Protein AF-A0A5A7PVB0-F1 (afdb_monomer_lite)

pLDDT: mean 74.46, std 23.32, range [22.23, 97.56]

Structure (mmCIF, N/CA/C/O backbone):
data_AF-A0A5A7PVB0-F1
#
_entry.id   AF-A0A5A7PVB0-F1
#
loop_
_atom_site.group_PDB
_atom_site.id
_atom_site.type_symbol
_atom_site.label_atom_id
_atom_site.label_alt_id
_atom_site.label_comp_id
_atom_site.label_asym_id
_atom_site.label_entity_id
_atom_site.label_seq_id
_atom_site.pdbx_PDB_ins_code
_atom_site.Cartn_x
_atom_site.Cartn_y
_atom_site.Cartn_z
_atom_site.occupancy
_atom_site.B_iso_or_equiv
_atom_site.auth_seq_id
_atom_site.auth_comp_id
_atom_site.auth_asym_id
_atom_site.auth_atom_id
_atom_site.pdbx_PDB_model_num
ATOM 1 N N . MET A 1 1 ? -6.121 10.650 2.794 1.00 26.36 1 MET A N 1
ATOM 2 C CA . MET A 1 1 ? -7.084 10.763 3.892 1.00 26.36 1 MET A CA 1
ATOM 3 C C . MET A 1 1 ? -6.523 9.933 5.033 1.00 26.36 1 MET A C 1
ATOM 5 O O . MET A 1 1 ? -6.743 8.737 5.058 1.00 26.36 1 MET A O 1
ATOM 9 N N . VAL A 1 2 ? -5.725 10.533 5.918 1.00 22.23 2 VAL A N 1
ATOM 10 C CA . VAL A 1 2 ? -5.526 9.997 7.274 1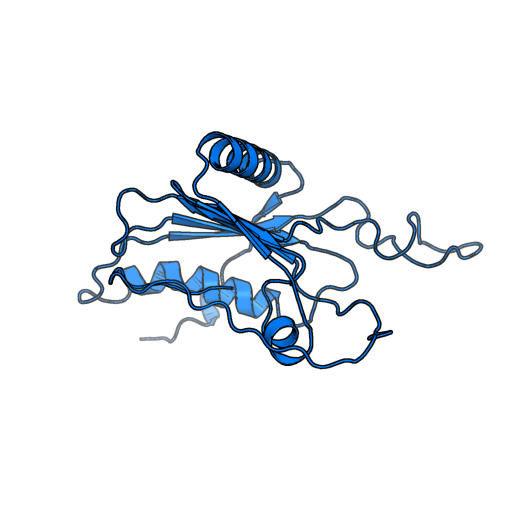.00 22.23 2 VAL A CA 1
ATOM 11 C C . VAL A 1 2 ? -6.214 11.005 8.179 1.00 22.23 2 VAL A C 1
ATOM 13 O O . VAL A 1 2 ? -5.616 11.963 8.653 1.00 22.23 2 VAL A O 1
ATOM 16 N N . GLY A 1 3 ? -7.535 10.872 8.263 1.00 22.72 3 GLY A N 1
ATOM 17 C CA . GLY A 1 3 ? -8.344 11.579 9.241 1.00 22.72 3 GLY A CA 1
ATOM 18 C C . GLY A 1 3 ? -8.519 10.640 10.417 1.00 22.72 3 GLY A C 1
ATOM 19 O O . GLY A 1 3 ? -9.281 9.683 10.322 1.00 22.72 3 GLY A O 1
ATOM 20 N N . LEU A 1 4 ? -7.780 10.876 11.498 1.00 25.16 4 LEU A N 1
ATOM 21 C CA . LEU A 1 4 ? -8.090 10.262 12.781 1.00 25.16 4 LEU A CA 1
ATOM 22 C C . LEU A 1 4 ? -9.350 10.967 13.302 1.00 25.16 4 LEU A C 1
ATOM 24 O O . LEU A 1 4 ? -9.271 12.075 13.830 1.00 25.16 4 LEU A O 1
ATOM 28 N N . GLU A 1 5 ? -10.524 10.384 13.076 1.00 26.81 5 GLU A N 1
ATOM 29 C CA . GLU A 1 5 ? -11.783 10.981 13.518 1.00 26.81 5 GLU A CA 1
ATOM 30 C C . GLU A 1 5 ? -12.055 10.586 14.977 1.00 26.81 5 GLU A C 1
ATOM 32 O O . GLU A 1 5 ? -12.169 9.408 15.318 1.00 26.81 5 GLU A O 1
ATOM 37 N N . ARG A 1 6 ? -12.129 11.588 15.865 1.00 27.94 6 ARG A N 1
ATOM 38 C CA . ARG A 1 6 ? -12.749 11.429 17.186 1.00 27.94 6 ARG A CA 1
ATOM 39 C C . ARG A 1 6 ? -14.251 11.286 16.971 1.00 27.94 6 ARG A C 1
ATOM 41 O O . ARG A 1 6 ? -14.860 12.123 16.315 1.00 27.94 6 ARG A O 1
ATOM 48 N N . THR A 1 7 ? -14.836 10.250 17.559 1.00 33.69 7 THR A N 1
ATOM 49 C CA . THR A 1 7 ? -16.272 9.972 17.519 1.00 33.69 7 THR A CA 1
ATOM 50 C C . THR A 1 7 ? -17.072 11.131 18.116 1.00 33.69 7 THR A C 1
ATOM 52 O O . THR A 1 7 ? -17.153 11.290 19.333 1.00 33.69 7 THR A O 1
ATOM 55 N N . GLY A 1 8 ? -17.674 11.925 17.242 1.00 27.25 8 GLY A N 1
ATOM 56 C CA . GLY A 1 8 ? -18.747 12.865 17.525 1.00 27.25 8 GLY A CA 1
ATOM 57 C C . GLY A 1 8 ? -19.521 13.024 16.226 1.00 27.25 8 GLY A C 1
ATOM 58 O O . GLY A 1 8 ? -18.944 13.383 15.208 1.00 27.25 8 GLY A O 1
ATOM 59 N N . SER A 1 9 ? -20.796 12.656 16.234 1.00 33.81 9 SER A N 1
ATOM 60 C CA . SER A 1 9 ? -21.689 12.641 15.076 1.00 33.81 9 SER A CA 1
ATOM 61 C C . SER A 1 9 ? -21.736 13.998 14.363 1.00 33.81 9 SER A C 1
ATOM 63 O O . SER A 1 9 ? -22.470 14.893 14.779 1.00 33.81 9 SER A O 1
ATOM 65 N N . VAL A 1 10 ? -20.979 14.136 13.272 1.00 28.00 10 VAL A N 1
ATOM 66 C CA . VAL A 1 10 ? -21.086 15.243 12.314 1.00 28.00 10 VAL A CA 1
ATOM 67 C C . VAL A 1 10 ? -21.130 14.644 10.903 1.00 28.00 10 VAL A C 1
ATOM 69 O O . VAL A 1 10 ? -20.285 13.816 10.568 1.00 28.00 10 VAL A O 1
ATOM 72 N N . PRO A 1 11 ? -22.116 15.002 10.062 1.00 27.64 11 PRO A N 1
ATOM 73 C CA . PRO A 1 11 ? -22.212 14.464 8.712 1.00 27.64 11 PRO A CA 1
ATOM 74 C C . PRO A 1 11 ? -21.049 14.952 7.838 1.00 27.64 11 PRO A C 1
ATOM 76 O O . PRO A 1 11 ? -20.661 16.122 7.880 1.00 27.64 11 PRO A O 1
ATOM 79 N N . PHE A 1 12 ? -20.530 14.051 7.000 1.00 30.52 12 PHE A N 1
ATOM 80 C CA . PHE A 1 12 ? -19.513 14.342 5.992 1.00 30.52 12 PHE A CA 1
ATOM 81 C C . PHE A 1 12 ? -20.047 15.389 5.003 1.00 30.52 12 PHE A C 1
ATOM 83 O O . PHE A 1 12 ? -20.864 15.078 4.136 1.00 30.52 12 PHE A O 1
ATOM 90 N N . ARG A 1 13 ? -19.602 16.647 5.118 1.00 23.31 13 ARG A N 1
ATOM 91 C CA . ARG A 1 13 ? -19.828 17.645 4.066 1.00 23.31 13 ARG A CA 1
ATOM 92 C C . ARG A 1 13 ? -18.828 17.394 2.944 1.00 23.31 13 ARG A C 1
ATOM 94 O O . ARG A 1 13 ? -17.631 17.618 3.097 1.00 23.31 13 ARG A O 1
ATOM 101 N N . GLN A 1 14 ? -19.345 16.928 1.813 1.00 29.55 14 GLN A N 1
ATOM 102 C CA . GLN A 1 14 ? -18.616 16.822 0.557 1.00 29.55 14 GLN A CA 1
ATOM 103 C C . GLN A 1 14 ? -18.147 18.230 0.153 1.00 29.55 14 GLN A C 1
ATOM 105 O O . GLN A 1 14 ? -18.963 19.103 -0.140 1.00 29.55 14 GLN A O 1
ATOM 110 N N . ALA A 1 15 ? -16.839 18.482 0.169 1.00 27.77 15 ALA A N 1
ATOM 111 C CA . ALA A 1 15 ? -16.294 19.727 -0.356 1.00 27.77 15 ALA A CA 1
ATOM 112 C C . ALA A 1 15 ? -16.360 19.676 -1.890 1.00 27.77 15 ALA A C 1
ATOM 114 O O . ALA A 1 15 ? -15.512 19.071 -2.542 1.00 27.77 15 ALA A O 1
ATOM 115 N N . HIS A 1 16 ? -17.395 20.281 -2.473 1.00 25.22 16 HIS A N 1
ATOM 116 C CA . HIS A 1 16 ? -17.419 20.594 -3.898 1.00 25.22 16 HIS A CA 1
ATOM 117 C C . HIS A 1 16 ? -16.429 21.728 -4.166 1.00 25.22 16 HIS A C 1
ATOM 119 O O . HIS A 1 16 ? -16.642 22.864 -3.747 1.00 25.22 16 HIS A O 1
ATOM 125 N N . LYS A 1 17 ? -15.353 21.433 -4.896 1.00 27.73 17 LYS A N 1
ATOM 126 C CA . LYS A 1 17 ? -14.561 22.460 -5.570 1.00 27.73 17 LYS A CA 1
ATOM 127 C C . LYS A 1 17 ? -14.362 22.039 -7.020 1.00 27.73 17 LYS A C 1
ATOM 129 O O . LYS A 1 17 ? -13.433 21.311 -7.346 1.00 27.73 17 LYS A O 1
ATOM 134 N N . MET A 1 18 ? -15.274 22.485 -7.883 1.00 27.30 18 MET A N 1
ATOM 135 C CA . MET A 1 18 ? -15.009 22.564 -9.317 1.00 27.30 18 MET A CA 1
ATOM 136 C C . MET A 1 18 ? -14.002 23.690 -9.545 1.00 27.30 18 MET A C 1
ATOM 138 O O . MET A 1 18 ? -14.251 24.832 -9.165 1.00 27.30 18 MET A O 1
ATOM 142 N N . SER A 1 19 ? -12.873 23.380 -10.175 1.00 29.59 19 SER A N 1
ATOM 143 C CA . SER A 1 19 ? -12.147 24.353 -10.989 1.00 29.59 19 SER A CA 1
ATOM 144 C C . SER A 1 19 ? -11.271 23.615 -11.993 1.00 29.59 19 SER A C 1
ATOM 146 O O . SER A 1 19 ? -10.459 22.765 -11.629 1.00 29.59 19 SER A O 1
ATOM 148 N N . HIS A 1 20 ? -11.507 23.919 -13.265 1.00 34.19 20 HIS A N 1
ATOM 149 C CA . HIS A 1 20 ? -10.856 23.345 -14.431 1.00 34.19 20 HIS A CA 1
ATOM 150 C C . HIS A 1 20 ? -9.332 23.509 -14.395 1.00 34.19 20 HIS A C 1
ATOM 152 O O . HIS A 1 20 ? -8.821 24.628 -14.318 1.00 34.19 20 HIS A O 1
ATOM 158 N N . ARG A 1 21 ? -8.619 22.394 -14.572 1.00 27.25 21 ARG A N 1
ATOM 159 C CA . ARG A 1 21 ? -7.446 22.292 -15.452 1.00 27.25 21 ARG A CA 1
ATOM 160 C C . ARG A 1 21 ? -7.089 20.817 -15.644 1.00 27.25 21 ARG A C 1
ATOM 162 O O . ARG A 1 21 ? -6.817 20.113 -14.678 1.00 27.25 21 ARG A O 1
ATOM 169 N N . ILE A 1 22 ? -7.139 20.373 -16.898 1.00 35.91 22 ILE A N 1
ATOM 170 C CA . ILE A 1 22 ? -6.586 19.096 -17.358 1.00 35.91 22 ILE A CA 1
ATOM 171 C C . ILE A 1 22 ? -5.096 19.134 -17.008 1.00 35.91 22 ILE A C 1
ATOM 173 O O . ILE A 1 22 ? -4.384 20.033 -17.455 1.00 35.91 22 ILE A O 1
ATOM 177 N N . ALA A 1 23 ? -4.658 18.245 -16.122 1.00 31.97 23 ALA A N 1
ATOM 178 C CA . ALA A 1 23 ? -3.267 18.153 -15.714 1.00 31.97 23 ALA A CA 1
ATOM 179 C C . ALA A 1 23 ? -2.600 17.020 -16.494 1.00 31.97 23 ALA A C 1
ATOM 181 O O . ALA A 1 23 ? -2.623 15.870 -16.063 1.00 31.97 23 ALA A O 1
ATOM 182 N N . ASP A 1 24 ? -1.976 17.378 -17.614 1.00 31.56 24 ASP A N 1
ATOM 183 C CA . ASP A 1 24 ? -0.771 16.694 -18.072 1.00 31.56 24 ASP A CA 1
ATOM 184 C C . ASP A 1 24 ? 0.307 16.931 -17.006 1.00 31.56 24 ASP A C 1
ATOM 186 O O . ASP A 1 24 ? 0.898 18.011 -16.927 1.00 31.56 24 ASP A O 1
ATOM 190 N N . LYS A 1 25 ? 0.515 15.965 -16.108 1.00 32.69 25 LYS A N 1
ATOM 191 C CA . LYS A 1 25 ? 1.653 15.964 -15.185 1.00 32.69 25 LYS A CA 1
ATOM 192 C C . LYS A 1 25 ? 2.203 14.549 -15.055 1.00 32.69 25 LYS A C 1
ATOM 194 O O . LYS A 1 25 ? 1.452 13.621 -14.773 1.00 32.69 25 LYS A O 1
ATOM 199 N N . GLU A 1 26 ? 3.514 14.445 -15.279 1.00 33.94 26 GLU A N 1
ATOM 200 C CA . GLU A 1 26 ? 4.429 13.371 -14.863 1.00 33.94 26 GLU A CA 1
ATOM 201 C C . GLU A 1 26 ? 3.904 12.557 -13.664 1.00 33.94 26 GLU A C 1
ATOM 203 O O . GLU A 1 26 ? 3.368 13.163 -12.728 1.00 33.94 26 GLU A O 1
ATOM 208 N N . PRO A 1 27 ? 4.071 11.217 -13.639 1.00 38.22 27 PRO A N 1
ATOM 209 C CA . PRO A 1 27 ? 3.581 10.394 -12.542 1.00 38.22 27 PRO A CA 1
ATOM 210 C C . PRO A 1 27 ? 4.236 10.868 -11.244 1.00 38.22 27 PRO A C 1
ATOM 212 O O . PRO A 1 27 ? 5.433 10.696 -11.026 1.00 38.22 27 PRO A O 1
ATOM 215 N N . ILE A 1 28 ? 3.448 11.532 -10.395 1.00 45.25 28 ILE A N 1
ATOM 216 C CA . ILE A 1 28 ? 3.938 12.090 -9.140 1.00 45.25 28 ILE A CA 1
ATOM 217 C C . ILE A 1 28 ? 4.248 10.901 -8.234 1.00 45.25 28 ILE A C 1
ATOM 219 O O . ILE A 1 28 ? 3.348 10.243 -7.700 1.00 45.25 28 ILE A O 1
ATOM 223 N N . ASN A 1 29 ? 5.543 10.614 -8.156 1.00 43.25 29 ASN A N 1
ATOM 224 C CA . ASN A 1 29 ? 6.172 9.523 -7.438 1.00 43.25 29 ASN A CA 1
ATOM 225 C C . ASN A 1 29 ? 5.874 9.667 -5.945 1.00 43.25 29 ASN A C 1
ATOM 227 O O . ASN A 1 29 ? 6.548 10.429 -5.274 1.00 43.25 29 ASN A O 1
ATOM 231 N N . GLY A 1 30 ? 4.829 8.990 -5.460 1.00 39.56 30 GLY A N 1
ATOM 232 C CA . GLY A 1 30 ? 4.359 8.983 -4.072 1.00 39.56 30 GLY A CA 1
ATOM 233 C C . GLY A 1 30 ? 4.459 7.589 -3.454 1.00 39.56 30 GLY A C 1
ATOM 234 O O . GLY A 1 30 ? 4.280 6.619 -4.190 1.00 39.56 30 GLY A O 1
ATOM 235 N N . PRO A 1 31 ? 4.690 7.428 -2.136 1.00 45.44 31 PRO A N 1
ATOM 236 C CA . PRO A 1 31 ? 4.469 6.148 -1.485 1.00 45.44 31 PRO A CA 1
ATOM 237 C C . PRO A 1 31 ? 2.991 5.774 -1.620 1.00 45.44 31 PRO A C 1
ATOM 239 O O . PRO A 1 31 ? 2.078 6.542 -1.302 1.00 45.44 31 PRO A O 1
ATOM 242 N N . LEU A 1 32 ? 2.768 4.576 -2.140 1.00 57.12 32 LEU A N 1
ATOM 243 C CA . LEU A 1 32 ? 1.451 4.016 -2.391 1.00 57.12 32 LEU A CA 1
ATOM 244 C C . LEU A 1 32 ? 1.156 3.127 -1.207 1.00 57.12 32 LEU A C 1
ATOM 246 O O . LEU A 1 32 ? 1.899 2.179 -0.964 1.00 57.12 32 LEU A O 1
ATOM 250 N N . ALA A 1 33 ? 0.140 3.476 -0.434 1.00 60.12 33 ALA A N 1
ATOM 251 C CA . ALA A 1 33 ? -0.128 2.792 0.811 1.00 60.12 33 ALA A CA 1
ATOM 252 C C . ALA A 1 33 ? -1.548 2.249 0.843 1.00 60.12 33 ALA A C 1
ATOM 254 O O . ALA A 1 33 ? -2.506 2.955 0.516 1.00 60.12 33 ALA A O 1
ATOM 255 N N . SER A 1 34 ? -1.649 1.005 1.293 1.00 63.00 34 SER A N 1
ATOM 256 C CA . SER A 1 34 ? -2.897 0.416 1.751 1.00 63.00 34 SER A CA 1
ATOM 257 C C . SER A 1 34 ? -2.859 0.310 3.271 1.00 63.00 34 SER A C 1
ATOM 259 O O . SER A 1 34 ? -1.805 0.039 3.855 1.00 63.00 34 SER A O 1
ATOM 261 N N . ILE A 1 35 ? -3.992 0.576 3.915 1.00 76.56 35 ILE A N 1
ATOM 262 C CA . ILE A 1 35 ? -4.109 0.575 5.376 1.00 76.56 35 ILE A CA 1
ATOM 263 C C . ILE A 1 35 ? -5.207 -0.399 5.785 1.00 76.56 35 ILE A C 1
ATOM 265 O O . ILE A 1 35 ? -6.334 -0.280 5.312 1.00 76.56 35 ILE A O 1
ATOM 269 N N . ASP A 1 36 ? -4.903 -1.291 6.719 1.00 67.19 36 ASP A N 1
ATOM 270 C CA . ASP A 1 36 ? -5.915 -2.017 7.486 1.00 67.19 36 ASP A CA 1
ATOM 271 C C . ASP A 1 36 ? -5.838 -1.574 8.948 1.00 67.19 36 ASP A C 1
ATOM 273 O O . ASP A 1 36 ? -4.776 -1.613 9.575 1.00 67.19 36 ASP A O 1
ATOM 277 N N . SER A 1 37 ? -6.959 -1.106 9.489 1.00 58.47 37 SER A N 1
ATOM 278 C CA . SER A 1 37 ? -7.101 -0.796 10.909 1.00 58.47 37 SER A CA 1
ATOM 279 C C . SER A 1 37 ? -8.060 -1.800 11.546 1.00 58.47 37 SER A C 1
ATOM 281 O O . SER A 1 37 ? -9.279 -1.630 11.469 1.00 58.47 37 SER A O 1
ATOM 283 N N . GLY A 1 38 ? -7.516 -2.828 12.191 1.00 52.59 38 GLY A N 1
ATOM 284 C CA . GLY A 1 38 ? -8.300 -3.721 13.038 1.00 52.59 38 GLY A CA 1
ATOM 285 C C . GLY A 1 38 ? -8.546 -3.082 14.406 1.00 52.59 38 GLY A C 1
ATOM 286 O O . GLY A 1 38 ? -7.618 -2.559 15.036 1.00 52.59 38 GLY A O 1
ATOM 287 N N . THR A 1 39 ? -9.776 -3.141 14.911 1.00 49.97 39 THR A N 1
ATOM 288 C CA . THR A 1 39 ? -10.117 -2.681 16.262 1.00 49.97 39 THR A CA 1
ATOM 289 C C . THR A 1 39 ? -11.052 -3.630 17.001 1.00 49.97 39 THR A C 1
ATOM 291 O O . THR A 1 39 ? -12.187 -3.894 16.624 1.00 49.97 39 THR A O 1
ATOM 294 N N . THR A 1 40 ? -10.640 -3.983 18.214 1.00 41.00 40 THR A N 1
ATOM 295 C CA . THR A 1 40 ? -11.576 -4.092 19.333 1.00 41.00 40 THR A CA 1
ATOM 296 C C . THR A 1 40 ? -11.697 -2.694 19.962 1.00 41.00 40 THR A C 1
ATOM 298 O O . THR A 1 40 ? -10.838 -2.309 20.754 1.00 41.00 40 THR A O 1
ATOM 301 N N . ASN A 1 41 ? -12.753 -1.944 19.616 1.00 39.22 41 ASN A N 1
ATOM 302 C CA . ASN A 1 41 ? -13.178 -0.642 20.180 1.00 39.22 41 ASN A CA 1
ATOM 303 C C . ASN A 1 41 ? -12.391 0.638 19.743 1.00 39.22 41 ASN A C 1
ATOM 305 O O . ASN A 1 41 ? -11.164 0.677 19.846 1.00 39.22 41 ASN A O 1
ATOM 309 N N . PRO A 1 42 ? -13.063 1.747 19.338 1.00 42.38 42 PRO A N 1
ATOM 310 C CA . PRO A 1 42 ? -12.438 2.926 18.709 1.00 42.38 42 PRO A CA 1
ATOM 311 C C . PRO A 1 42 ? -11.777 3.927 19.688 1.00 42.38 42 PRO A C 1
ATOM 313 O O . PRO A 1 42 ? -11.652 5.115 19.400 1.00 42.38 42 PRO A O 1
ATOM 316 N N . GLY A 1 43 ? -11.293 3.465 20.843 1.00 48.44 43 GLY A N 1
ATOM 317 C CA . GLY A 1 43 ? -10.526 4.276 21.793 1.00 48.44 43 GLY A CA 1
ATOM 318 C C . GLY A 1 43 ? -9.162 3.656 22.073 1.00 48.44 43 GLY A C 1
ATOM 319 O O . GLY A 1 43 ? -9.104 2.578 22.638 1.00 48.44 43 GLY A O 1
ATOM 320 N N . LYS A 1 44 ? -8.061 4.326 21.695 1.00 55.28 44 LYS A N 1
ATOM 321 C CA . LYS A 1 44 ? -6.654 4.036 22.088 1.00 55.28 44 LYS A CA 1
ATOM 322 C C . LYS A 1 44 ? -6.142 2.576 21.955 1.00 55.28 44 LYS A C 1
ATOM 324 O O . LYS A 1 44 ? -5.082 2.260 22.505 1.00 55.28 44 LYS A O 1
ATOM 329 N N . HIS A 1 45 ? -6.849 1.709 21.228 1.00 72.81 45 HIS A N 1
ATOM 330 C CA . HIS A 1 45 ? -6.577 0.266 21.108 1.00 72.81 45 HIS A CA 1
ATOM 331 C C . HIS A 1 45 ? -6.492 -0.219 19.651 1.00 72.81 45 HIS A C 1
ATOM 333 O O . HIS A 1 45 ? -6.594 -1.415 19.387 1.00 72.81 45 HIS A O 1
ATOM 339 N N . ALA A 1 46 ? -6.309 0.698 18.698 1.00 76.69 46 ALA A N 1
ATOM 340 C CA . ALA A 1 46 ? -6.244 0.349 17.285 1.00 76.69 46 ALA A CA 1
ATOM 341 C C . ALA A 1 46 ? -4.935 -0.363 16.928 1.00 76.69 46 ALA A C 1
ATOM 343 O O . ALA A 1 46 ? -3.849 0.089 17.306 1.00 76.69 46 ALA A O 1
ATOM 344 N N . LYS A 1 47 ? -5.053 -1.455 16.169 1.00 87.44 47 LYS A N 1
ATOM 345 C CA . LYS A 1 47 ? -3.930 -2.094 15.486 1.00 87.44 47 LYS A CA 1
ATOM 346 C C . LYS A 1 47 ? -3.970 -1.667 14.029 1.00 87.44 47 LYS A C 1
ATOM 348 O O . LYS A 1 47 ? -4.937 -1.950 13.330 1.00 87.44 47 LYS A O 1
ATOM 353 N N . VAL A 1 48 ? -2.936 -0.967 13.591 1.00 91.44 48 VAL A N 1
ATOM 354 C CA . VAL A 1 48 ? -2.830 -0.443 12.231 1.00 91.44 48 VAL A CA 1
ATOM 355 C C . VAL A 1 48 ? -1.743 -1.211 11.504 1.00 91.44 48 VAL A C 1
ATOM 357 O O . VAL A 1 48 ? -0.597 -1.226 11.945 1.00 91.44 48 VAL A O 1
ATOM 360 N N . LYS A 1 49 ? -2.097 -1.824 10.381 1.00 94.62 49 LYS A N 1
ATOM 361 C CA . LYS A 1 49 ? -1.161 -2.393 9.419 1.00 94.62 49 LYS A CA 1
ATOM 362 C C . LYS A 1 49 ? -1.053 -1.433 8.239 1.00 94.62 49 LYS A C 1
ATOM 364 O O . LYS A 1 49 ? -2.055 -1.092 7.611 1.00 94.62 49 LYS A O 1
ATOM 369 N N . LEU A 1 50 ? 0.161 -0.987 7.949 1.00 94.94 50 LEU A N 1
ATOM 370 C C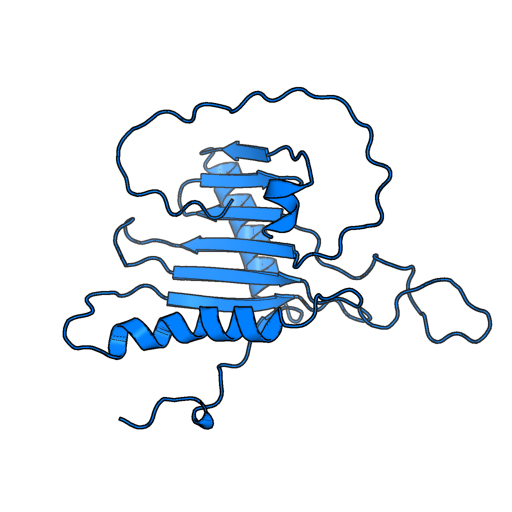A . LEU A 1 50 ? 0.474 -0.105 6.833 1.00 94.94 50 LEU A CA 1
ATOM 371 C C . LEU A 1 50 ? 1.337 -0.865 5.830 1.00 94.94 50 LEU A C 1
ATOM 373 O O . LEU A 1 50 ? 2.453 -1.274 6.148 1.00 94.94 50 LEU A O 1
ATOM 377 N N . LEU A 1 51 ? 0.826 -1.037 4.617 1.00 94.38 51 LEU A N 1
ATOM 378 C CA . LEU A 1 51 ? 1.543 -1.694 3.534 1.00 94.38 51 LEU A CA 1
ATOM 379 C C . LEU A 1 51 ? 1.918 -0.657 2.478 1.00 94.38 51 LEU A C 1
ATOM 381 O O . LEU A 1 51 ? 1.031 -0.062 1.870 1.00 94.38 51 LEU A O 1
ATOM 385 N N . VAL A 1 52 ? 3.217 -0.425 2.283 1.00 93.38 52 VAL A N 1
ATOM 386 C CA . VAL A 1 52 ? 3.752 0.638 1.420 1.00 93.38 52 VAL A CA 1
ATOM 387 C C . VAL A 1 52 ? 4.463 0.032 0.220 1.00 93.38 52 VAL A C 1
ATOM 389 O O . VAL A 1 52 ? 5.385 -0.758 0.380 1.00 93.38 52 VAL A O 1
ATOM 392 N N . ALA A 1 53 ? 4.087 0.410 -0.994 1.00 92.06 53 ALA A N 1
ATOM 393 C CA . ALA A 1 53 ? 4.761 -0.075 -2.189 1.00 92.06 53 ALA A CA 1
ATOM 394 C C . ALA A 1 53 ? 6.218 0.399 -2.256 1.00 92.06 53 ALA A C 1
ATOM 396 O O . ALA A 1 53 ? 6.511 1.580 -2.050 1.00 92.06 53 ALA A O 1
ATOM 397 N N . TYR A 1 54 ? 7.116 -0.522 -2.598 1.00 91.69 54 TYR A N 1
ATOM 398 C CA . TYR A 1 54 ? 8.530 -0.254 -2.830 1.00 91.69 54 TYR A CA 1
ATOM 399 C C . TYR A 1 54 ? 8.853 -0.460 -4.312 1.00 91.69 54 TYR A C 1
ATOM 401 O O . TYR A 1 54 ? 8.519 -1.497 -4.887 1.00 91.69 54 TYR A O 1
ATOM 409 N N . TRP A 1 55 ? 9.462 0.541 -4.948 1.00 90.62 55 TRP A N 1
ATOM 410 C CA . TRP A 1 55 ? 9.653 0.588 -6.402 1.00 90.62 55 TRP A CA 1
ATOM 411 C C . TRP A 1 55 ? 10.799 1.522 -6.811 1.00 90.62 55 TRP A C 1
ATOM 413 O O . TRP A 1 55 ? 11.336 2.240 -5.974 1.00 90.62 55 TRP A O 1
ATOM 423 N N . ALA A 1 56 ? 11.179 1.535 -8.095 1.00 86.69 56 ALA A N 1
ATOM 424 C CA . ALA A 1 56 ? 12.307 2.335 -8.596 1.00 86.69 56 ALA A CA 1
ATOM 425 C C . ALA A 1 56 ? 12.150 3.856 -8.405 1.00 86.69 56 ALA A C 1
ATOM 427 O O . ALA A 1 56 ? 13.145 4.573 -8.363 1.00 86.69 56 ALA A O 1
ATOM 428 N N . HIS A 1 57 ? 10.918 4.349 -8.262 1.00 83.88 57 HIS A N 1
ATOM 429 C CA . HIS A 1 57 ? 10.621 5.773 -8.095 1.00 83.88 57 HIS A CA 1
ATOM 430 C C . HIS A 1 57 ? 10.246 6.119 -6.647 1.00 83.88 57 HIS A C 1
ATOM 432 O O . HIS A 1 57 ? 9.366 6.935 -6.379 1.00 83.88 57 HIS A O 1
ATOM 438 N N . PHE A 1 58 ? 10.867 5.444 -5.683 1.00 79.44 58 PHE A N 1
ATOM 439 C CA . PHE A 1 58 ? 10.614 5.672 -4.267 1.00 79.44 58 PHE A CA 1
ATOM 440 C C . PHE A 1 58 ? 11.114 7.058 -3.827 1.00 79.44 58 PHE A C 1
ATOM 442 O O . PHE A 1 58 ? 12.224 7.462 -4.175 1.00 79.44 58 PHE A O 1
ATOM 449 N N . ILE A 1 59 ? 10.315 7.803 -3.054 1.00 82.56 59 ILE A N 1
ATOM 450 C CA . ILE A 1 59 ? 10.727 9.135 -2.588 1.00 82.56 59 ILE A CA 1
ATOM 451 C C . ILE A 1 59 ? 11.810 9.000 -1.524 1.00 82.56 59 ILE A C 1
ATOM 453 O O . ILE A 1 59 ? 11.672 8.226 -0.569 1.00 82.56 59 ILE A O 1
ATOM 457 N N . ASN A 1 60 ? 12.841 9.836 -1.643 1.00 81.75 60 ASN A N 1
ATOM 458 C CA . ASN A 1 60 ? 13.864 9.987 -0.621 1.00 81.75 60 ASN A CA 1
ATOM 459 C C . ASN A 1 60 ? 13.253 10.299 0.764 1.00 81.75 60 ASN A C 1
ATOM 461 O O . ASN A 1 60 ? 12.230 10.971 0.869 1.00 81.75 60 ASN A O 1
ATOM 465 N N . ASN A 1 61 ? 13.879 9.820 1.838 1.00 85.25 61 ASN A N 1
ATOM 466 C CA . ASN A 1 61 ? 13.421 9.949 3.234 1.00 85.25 61 ASN A CA 1
ATOM 467 C C . ASN A 1 61 ? 12.121 9.217 3.619 1.00 85.25 61 ASN A C 1
ATOM 469 O O . ASN A 1 61 ? 11.816 9.176 4.810 1.00 85.25 61 ASN A O 1
ATOM 473 N N . THR A 1 62 ? 11.380 8.592 2.692 1.00 85.81 62 THR A N 1
ATOM 474 C CA . THR A 1 62 ? 10.185 7.793 3.054 1.00 85.81 62 THR A CA 1
ATOM 475 C C . THR A 1 62 ? 10.518 6.755 4.124 1.00 85.81 62 THR A C 1
ATOM 477 O O . THR A 1 62 ? 9.771 6.606 5.084 1.00 85.81 62 THR A O 1
ATOM 480 N N . ASP A 1 63 ? 11.680 6.108 4.012 1.00 89.00 63 ASP A N 1
ATOM 481 C CA . ASP A 1 63 ? 12.156 5.148 5.008 1.00 89.00 63 ASP A CA 1
ATOM 482 C C . ASP A 1 63 ? 12.283 5.764 6.410 1.00 89.00 63 ASP A C 1
ATOM 484 O O . ASP A 1 63 ? 11.756 5.212 7.372 1.00 89.00 63 ASP A O 1
ATOM 488 N N . GLN A 1 64 ? 12.878 6.955 6.530 1.00 89.69 64 GLN A N 1
ATOM 489 C CA . GLN A 1 64 ? 12.983 7.651 7.816 1.00 89.69 64 GLN A CA 1
ATOM 490 C C . GLN A 1 64 ? 11.602 7.981 8.393 1.00 89.69 64 GLN A C 1
ATOM 492 O O . GLN A 1 64 ? 11.369 7.747 9.576 1.00 89.69 64 GLN A O 1
ATOM 497 N N . TYR A 1 65 ? 10.658 8.448 7.568 1.00 88.69 65 TYR A N 1
ATOM 498 C CA . TYR A 1 65 ? 9.292 8.724 8.024 1.00 88.69 65 TYR A CA 1
ATOM 499 C C . TYR A 1 65 ? 8.573 7.469 8.526 1.00 88.69 65 TYR A C 1
ATOM 501 O O . TYR A 1 65 ? 7.923 7.515 9.572 1.00 88.69 65 TYR A O 1
ATOM 509 N N . LEU A 1 66 ? 8.693 6.345 7.814 1.00 91.31 66 LEU A N 1
ATOM 510 C CA . LEU A 1 66 ? 8.088 5.079 8.234 1.00 91.31 66 LEU A CA 1
ATOM 511 C C . LEU A 1 66 ? 8.716 4.570 9.530 1.00 91.31 66 LEU A C 1
ATOM 513 O O . LEU A 1 66 ? 7.999 4.134 10.426 1.00 91.31 66 LEU A O 1
ATOM 517 N N . LYS A 1 67 ? 10.033 4.701 9.677 1.00 91.75 67 LYS A N 1
ATOM 518 C CA . LYS A 1 67 ? 10.746 4.350 10.906 1.00 91.75 67 LYS A CA 1
ATOM 519 C C . LYS A 1 67 ? 10.339 5.225 12.093 1.00 91.75 67 LYS A C 1
ATOM 521 O O . LYS A 1 67 ? 10.084 4.700 13.176 1.00 91.75 67 LYS A O 1
ATOM 526 N N . SER A 1 68 ? 10.187 6.536 11.899 1.00 90.44 68 SER A N 1
ATOM 527 C CA . SER A 1 68 ? 9.641 7.438 12.924 1.00 90.44 68 SER A CA 1
ATOM 528 C C . SER A 1 68 ? 8.190 7.104 13.280 1.00 90.44 68 SER A C 1
ATOM 530 O O . SER A 1 68 ? 7.814 7.172 14.449 1.00 90.44 68 SER A O 1
ATOM 532 N N . LEU A 1 69 ? 7.368 6.709 12.303 1.00 89.00 69 LEU A N 1
ATOM 533 C CA . LEU A 1 69 ? 6.006 6.252 12.570 1.00 89.00 69 LEU A CA 1
ATOM 534 C C . LEU A 1 69 ? 6.010 4.944 13.371 1.00 89.00 69 LEU A C 1
ATOM 536 O O . LEU A 1 69 ? 5.264 4.820 14.338 1.00 89.00 69 LEU A O 1
ATOM 540 N N . LEU A 1 70 ? 6.877 3.992 13.027 1.00 90.62 70 LEU A N 1
ATOM 541 C CA . LEU A 1 70 ? 7.029 2.733 13.756 1.00 90.62 70 LEU A CA 1
ATOM 542 C C . LEU A 1 70 ? 7.510 2.960 15.198 1.00 90.62 70 LEU A C 1
ATOM 544 O O . LEU A 1 70 ? 7.036 2.292 16.117 1.00 90.62 70 LEU A O 1
ATOM 548 N N . PHE A 1 71 ? 8.372 3.959 15.418 1.00 88.81 71 PHE A N 1
ATOM 549 C CA . PHE A 1 71 ? 8.842 4.366 16.745 1.00 88.81 71 PHE A CA 1
ATOM 550 C C . PHE A 1 71 ? 7.702 4.790 17.688 1.00 88.81 71 PHE A C 1
ATOM 552 O O . PHE A 1 71 ? 7.843 4.693 18.908 1.00 88.81 71 PHE A O 1
ATOM 559 N N . THR A 1 72 ? 6.533 5.180 17.165 1.00 84.81 72 THR A N 1
ATOM 560 C CA . THR A 1 72 ? 5.367 5.505 18.007 1.00 84.81 72 THR A CA 1
ATOM 561 C C . THR A 1 72 ? 4.908 4.339 18.887 1.00 84.81 72 THR A C 1
ATOM 563 O O . THR A 1 72 ? 4.353 4.578 19.960 1.00 84.81 72 THR A O 1
ATOM 566 N N . ASN A 1 73 ? 5.224 3.093 18.512 1.00 87.00 73 ASN A N 1
ATOM 567 C CA . ASN A 1 73 ? 4.991 1.919 19.356 1.00 87.00 73 ASN A CA 1
ATOM 568 C C . ASN A 1 73 ? 5.740 1.991 20.697 1.00 87.00 73 ASN A C 1
ATOM 570 O O . ASN A 1 73 ? 5.241 1.492 21.704 1.00 87.00 73 ASN A O 1
ATOM 574 N N . ASN A 1 74 ? 6.900 2.650 20.734 1.00 85.38 74 ASN A N 1
ATOM 575 C CA . ASN A 1 74 ? 7.718 2.784 21.940 1.00 85.38 74 ASN A CA 1
ATOM 576 C C . ASN A 1 74 ? 7.222 3.918 22.849 1.00 85.38 74 ASN A C 1
ATOM 578 O O . ASN A 1 74 ? 7.434 3.884 24.060 1.00 85.38 74 ASN A O 1
ATOM 582 N N . LEU A 1 75 ? 6.507 4.901 22.291 1.00 81.06 75 LEU A N 1
ATOM 583 C CA . LEU A 1 75 ? 6.013 6.061 23.041 1.00 81.06 75 LEU A CA 1
ATOM 584 C C . LEU A 1 75 ? 4.968 5.681 24.094 1.00 81.06 75 LEU A C 1
ATOM 586 O O . LEU A 1 75 ? 4.856 6.342 25.124 1.00 81.06 75 LEU A O 1
ATOM 590 N N . CYS A 1 76 ? 4.204 4.610 23.873 1.00 75.50 76 CYS A N 1
ATOM 591 C CA . CYS A 1 76 ? 3.233 4.153 24.866 1.00 75.50 76 CYS A CA 1
ATOM 592 C C . CYS A 1 76 ? 3.897 3.632 26.142 1.00 75.50 76 CYS A C 1
ATOM 594 O O . CYS A 1 76 ? 3.358 3.835 27.226 1.00 75.50 76 CYS A O 1
ATOM 596 N N . SER A 1 77 ? 5.071 3.014 26.019 1.00 77.31 77 SER A N 1
ATOM 597 C CA . SER A 1 77 ? 5.817 2.453 27.149 1.00 77.31 77 SER A CA 1
ATOM 598 C C . SER A 1 77 ? 6.824 3.434 27.753 1.00 77.31 77 SER A C 1
ATOM 600 O O . SER A 1 77 ? 7.343 3.176 28.833 1.00 77.31 77 SER A O 1
ATOM 602 N N . SER A 1 78 ? 7.099 4.563 27.090 1.00 80.38 78 SER A N 1
ATOM 603 C CA . SER A 1 78 ? 8.120 5.526 27.528 1.00 80.38 78 SER A CA 1
ATOM 604 C C . SER A 1 78 ? 7.707 6.391 28.724 1.00 80.38 78 SER A C 1
ATOM 606 O O . SER A 1 78 ? 8.523 7.140 29.252 1.00 80.38 78 SER A O 1
ATOM 608 N N . SER A 1 79 ? 6.449 6.316 29.168 1.00 79.75 79 SER A N 1
ATOM 609 C CA . SER A 1 79 ? 5.969 7.072 30.322 1.00 79.75 79 SER A CA 1
ATOM 610 C C . SER A 1 79 ? 4.880 6.322 31.076 1.00 79.75 79 SER A C 1
ATOM 612 O O . SER A 1 79 ? 3.928 5.825 30.479 1.00 79.75 79 SER A O 1
ATOM 614 N N . SER A 1 80 ? 4.949 6.342 32.408 1.00 77.31 80 SER A N 1
ATOM 615 C CA . SER A 1 80 ? 3.895 5.822 33.290 1.00 77.31 80 SER A CA 1
ATOM 616 C C . SER A 1 80 ? 2.562 6.577 33.160 1.00 77.31 80 SER A C 1
ATOM 618 O O . SER A 1 80 ? 1.514 6.055 33.544 1.00 77.31 80 SER A O 1
ATOM 620 N N . TYR A 1 81 ? 2.574 7.782 32.576 1.00 78.31 81 TYR A N 1
ATOM 621 C CA . TYR A 1 81 ? 1.374 8.571 32.290 1.00 78.31 81 TYR A CA 1
ATOM 622 C C . TYR A 1 81 ? 0.703 8.187 30.960 1.00 78.31 81 TYR A C 1
ATOM 624 O O . TYR A 1 81 ? -0.477 8.492 30.748 1.00 78.31 81 TYR A O 1
ATOM 632 N N . ASN A 1 82 ? 1.413 7.485 30.070 1.00 75.06 82 ASN A N 1
ATOM 633 C CA . ASN A 1 82 ? 0.897 7.108 28.760 1.00 75.06 82 ASN A CA 1
ATOM 634 C C . ASN A 1 82 ? 0.010 5.863 28.864 1.00 75.06 82 ASN A C 1
ATOM 636 O O . ASN A 1 82 ? 0.455 4.723 28.893 1.00 75.06 82 ASN A O 1
ATOM 640 N N . LYS A 1 83 ? -1.308 6.083 28.877 1.00 74.25 83 LYS A N 1
ATOM 641 C CA . LYS A 1 83 ? -2.307 5.010 28.768 1.00 74.25 83 LYS A CA 1
ATOM 642 C C . LYS A 1 83 ? -2.705 4.815 27.305 1.00 74.25 83 LYS A C 1
ATOM 644 O O . LYS A 1 83 ? -3.741 5.332 26.878 1.00 74.25 83 LYS A O 1
ATOM 649 N N . CYS A 1 84 ? -1.890 4.098 26.536 1.00 75.75 84 CYS A N 1
ATOM 650 C CA . CYS A 1 84 ? -2.225 3.665 25.178 1.00 75.75 84 CYS A CA 1
ATOM 651 C C . CYS A 1 84 ? -1.859 2.195 24.951 1.00 75.75 84 CYS A C 1
ATOM 653 O O . CYS A 1 84 ? -0.973 1.658 25.604 1.00 75.75 84 CYS A O 1
ATOM 655 N N . ARG A 1 85 ? -2.607 1.521 24.069 1.00 77.00 85 ARG A N 1
ATOM 656 C CA . ARG A 1 85 ? -2.352 0.123 23.668 1.00 77.00 85 ARG A CA 1
ATOM 657 C C . ARG A 1 85 ? -2.449 -0.061 22.152 1.00 77.00 85 ARG A C 1
ATOM 659 O O . ARG A 1 85 ? -2.706 -1.164 21.679 1.00 77.00 85 ARG A O 1
ATOM 666 N N . GLY A 1 86 ? -2.351 1.041 21.411 1.00 79.44 86 GLY A N 1
ATOM 667 C CA . GLY A 1 86 ? -2.316 0.995 19.958 1.00 79.44 86 GLY A CA 1
ATOM 668 C C . GLY A 1 86 ? -1.015 0.357 19.486 1.00 79.44 86 GLY A C 1
ATOM 669 O O . GLY A 1 86 ? -0.012 0.398 20.197 1.00 79.44 86 GLY A O 1
ATOM 670 N N . LYS A 1 87 ? -1.048 -0.239 18.299 1.00 86.38 87 LYS A N 1
ATOM 671 C CA . LYS A 1 87 ? 0.126 -0.843 17.671 1.00 86.38 87 LYS A CA 1
ATOM 672 C C . LYS A 1 87 ? 0.120 -0.516 16.187 1.00 86.38 87 LYS A C 1
ATOM 674 O O . LYS A 1 87 ? -0.917 -0.651 15.543 1.00 86.38 87 LYS A O 1
ATOM 679 N N . ILE A 1 88 ? 1.266 -0.118 15.657 1.00 90.19 88 ILE A N 1
ATOM 680 C CA . ILE A 1 88 ? 1.484 0.085 14.229 1.00 90.19 88 ILE A CA 1
ATOM 681 C C . ILE A 1 88 ? 2.450 -0.986 13.730 1.00 90.19 88 ILE A C 1
ATOM 683 O O . ILE A 1 88 ? 3.495 -1.225 14.327 1.00 90.19 88 ILE A O 1
ATOM 687 N N . GLU A 1 89 ? 2.104 -1.635 12.631 1.00 93.69 89 GLU A N 1
ATOM 688 C CA . GLU A 1 89 ? 2.971 -2.553 11.904 1.00 93.69 89 GLU A CA 1
ATOM 689 C C . GLU A 1 89 ? 3.121 -2.010 10.490 1.00 93.69 89 GLU A C 1
ATOM 691 O O . GLU A 1 89 ? 2.132 -1.626 9.864 1.00 93.69 89 GLU A O 1
ATOM 696 N N . ILE A 1 90 ? 4.352 -1.950 9.988 1.00 95.19 90 ILE A N 1
ATOM 697 C CA . ILE A 1 90 ? 4.636 -1.385 8.670 1.00 95.19 90 ILE A CA 1
ATOM 698 C C . ILE A 1 90 ? 5.439 -2.399 7.866 1.00 95.19 90 ILE A C 1
ATOM 700 O O . ILE A 1 90 ? 6.439 -2.933 8.350 1.00 95.19 90 ILE A O 1
ATOM 704 N N . LYS A 1 91 ? 5.002 -2.648 6.632 1.00 95.94 91 LYS A N 1
ATOM 705 C CA . LYS A 1 91 ? 5.729 -3.458 5.657 1.00 95.94 91 LYS A CA 1
ATOM 706 C C . LYS A 1 91 ? 5.878 -2.716 4.335 1.00 95.94 91 LYS A C 1
ATOM 708 O O . LYS A 1 91 ? 4.973 -1.999 3.908 1.00 95.94 91 LYS A O 1
ATOM 713 N N . TYR A 1 92 ? 6.997 -2.948 3.667 1.00 95.88 92 TYR A N 1
ATOM 714 C CA . TYR A 1 92 ? 7.158 -2.693 2.248 1.00 95.88 92 TYR A CA 1
ATOM 715 C C . TYR A 1 92 ? 6.535 -3.819 1.427 1.00 95.88 92 TYR A C 1
ATOM 717 O O . TYR A 1 92 ? 6.699 -4.984 1.769 1.00 95.88 92 TYR A O 1
ATOM 725 N N . TYR A 1 93 ? 5.873 -3.487 0.322 1.00 95.12 93 TYR A N 1
ATOM 726 C CA . TYR A 1 93 ? 5.464 -4.447 -0.698 1.00 95.12 93 TYR A CA 1
ATOM 727 C C . TYR A 1 93 ? 6.412 -4.354 -1.893 1.00 95.12 93 TYR A C 1
ATOM 729 O O . TYR A 1 93 ? 6.387 -3.376 -2.647 1.00 95.12 93 TYR A O 1
ATOM 737 N N . VAL A 1 94 ? 7.266 -5.363 -2.042 1.00 95.69 94 VAL A N 1
ATOM 738 C CA . VAL A 1 94 ? 8.385 -5.405 -2.984 1.00 95.69 94 VAL A CA 1
A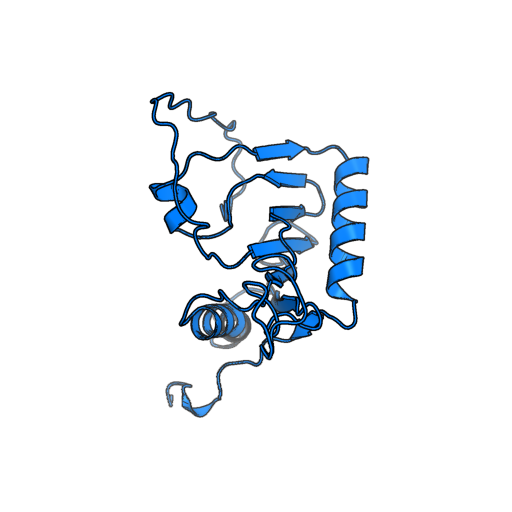TOM 739 C C . VAL A 1 94 ? 8.054 -6.354 -4.130 1.00 95.69 94 VAL A C 1
ATOM 741 O O . VAL A 1 94 ? 8.158 -7.575 -4.015 1.00 95.69 94 VAL A O 1
ATOM 744 N N . VAL A 1 95 ? 7.668 -5.790 -5.271 1.00 94.69 95 VAL A N 1
ATOM 745 C CA . VAL A 1 95 ? 7.395 -6.577 -6.478 1.00 94.69 95 VAL A CA 1
ATOM 746 C C . VAL A 1 95 ? 8.729 -7.039 -7.096 1.00 94.69 95 VAL A C 1
ATOM 748 O O . VAL A 1 95 ? 9.610 -6.208 -7.316 1.00 94.69 95 VAL A O 1
ATOM 751 N N . PRO A 1 96 ? 8.927 -8.330 -7.435 1.00 95.06 96 PRO A N 1
ATOM 752 C CA . PRO A 1 96 ? 10.178 -8.793 -8.035 1.00 95.06 96 PRO A CA 1
ATOM 753 C C . PRO A 1 96 ? 10.525 -8.024 -9.310 1.00 95.06 96 PRO A C 1
ATOM 755 O O . PRO A 1 96 ? 9.653 -7.794 -10.152 1.00 95.06 96 PRO A O 1
ATOM 758 N N . GLY A 1 97 ? 11.790 -7.633 -9.460 1.00 92.81 97 GLY A N 1
ATOM 759 C CA . GLY A 1 97 ? 12.243 -6.832 -10.599 1.00 92.81 97 GLY A CA 1
ATOM 760 C C . GLY A 1 97 ? 11.834 -5.358 -10.547 1.00 92.81 97 GLY A C 1
ATOM 761 O O . GLY A 1 97 ? 11.901 -4.691 -11.577 1.00 92.81 97 GLY A O 1
ATOM 762 N N . PHE A 1 98 ? 11.419 -4.837 -9.383 1.00 92.06 98 PHE A N 1
ATOM 763 C CA . PHE A 1 98 ? 11.058 -3.422 -9.216 1.00 92.06 98 PHE A CA 1
ATOM 764 C C . PHE A 1 98 ? 12.156 -2.439 -9.645 1.00 92.06 98 PHE A C 1
ATOM 766 O O . PHE A 1 98 ? 11.842 -1.313 -10.013 1.00 92.06 98 PHE A O 1
ATOM 773 N N . ASN A 1 99 ? 13.427 -2.847 -9.581 1.00 92.00 99 ASN A N 1
ATOM 774 C CA . ASN A 1 99 ? 14.601 -2.054 -9.953 1.00 92.00 99 ASN A CA 1
ATOM 775 C C . ASN A 1 99 ? 15.110 -2.342 -11.377 1.00 92.00 99 ASN A C 1
ATOM 777 O O . ASN A 1 99 ? 16.104 -1.758 -11.795 1.00 92.00 99 ASN A O 1
ATOM 781 N N . SER A 1 100 ? 14.447 -3.229 -12.121 1.00 92.56 100 SER A N 1
ATOM 782 C CA . SER A 1 100 ? 14.787 -3.583 -13.506 1.00 92.56 100 SER A CA 1
ATOM 783 C C . SER A 1 100 ? 13.743 -3.044 -14.488 1.00 92.56 100 SER A C 1
ATOM 785 O O . SER A 1 100 ? 13.429 -3.698 -15.483 1.00 92.56 100 SER A O 1
ATOM 787 N N . THR A 1 101 ? 13.155 -1.883 -14.182 1.00 90.69 101 THR A N 1
ATOM 788 C CA . THR A 1 101 ? 12.114 -1.244 -14.998 1.00 90.69 101 THR A CA 1
ATOM 789 C C . THR A 1 101 ? 12.650 -0.014 -15.717 1.00 90.69 101 THR A C 1
ATOM 791 O O . THR A 1 101 ? 13.338 0.795 -15.099 1.00 90.69 101 THR A O 1
ATOM 794 N N . GLY A 1 102 ? 12.255 0.197 -16.970 1.00 89.06 102 GLY A N 1
ATOM 795 C CA . GLY A 1 102 ? 12.570 1.428 -17.692 1.00 89.06 102 GLY A CA 1
ATOM 796 C C . GLY A 1 102 ? 12.269 1.333 -19.187 1.00 89.06 102 GLY A C 1
ATOM 797 O O . GLY A 1 102 ? 11.565 0.414 -19.613 1.00 89.06 102 GLY A O 1
ATOM 798 N N . PRO A 1 103 ? 12.768 2.282 -19.998 1.00 88.19 103 PRO A N 1
ATOM 799 C CA . PRO A 1 103 ? 12.688 2.194 -21.451 1.00 88.19 103 PRO A CA 1
ATOM 800 C C . PRO A 1 103 ? 13.390 0.933 -21.967 1.00 88.19 103 PRO A C 1
ATOM 802 O O . PRO A 1 103 ? 14.392 0.494 -21.391 1.00 88.19 103 PRO A O 1
ATOM 805 N N . ALA A 1 104 ? 12.884 0.375 -23.068 1.00 84.00 104 ALA A N 1
ATOM 806 C CA . ALA A 1 104 ? 13.563 -0.699 -23.782 1.00 84.00 104 ALA A CA 1
ATOM 807 C C . ALA A 1 104 ? 14.837 -0.139 -24.432 1.00 84.00 104 ALA A C 1
ATOM 809 O O . ALA A 1 104 ? 14.768 0.743 -25.286 1.00 84.00 104 ALA A O 1
ATOM 810 N N . VAL A 1 105 ? 15.998 -0.641 -24.010 1.00 83.19 105 VAL A N 1
ATOM 811 C CA . VAL A 1 105 ? 17.310 -0.222 -24.521 1.00 83.19 105 VAL A CA 1
ATOM 812 C C . VAL A 1 105 ? 18.033 -1.452 -25.061 1.00 83.19 105 VAL A C 1
ATOM 814 O O . VAL A 1 105 ? 18.094 -2.481 -24.388 1.00 83.19 105 VAL A O 1
ATOM 817 N N . ILE A 1 106 ? 18.589 -1.355 -26.273 1.00 78.25 106 ILE A N 1
ATOM 818 C CA . ILE A 1 106 ? 19.440 -2.405 -26.851 1.00 78.25 106 ILE A CA 1
ATOM 819 C C . ILE A 1 106 ? 20.677 -2.548 -25.949 1.00 78.25 106 ILE A C 1
ATOM 821 O O . ILE A 1 106 ? 21.379 -1.567 -25.722 1.00 78.25 106 ILE A O 1
ATOM 825 N N . ASN A 1 107 ? 20.923 -3.752 -25.420 1.00 81.50 107 ASN A N 1
ATOM 826 C CA . ASN A 1 107 ? 21.935 -4.044 -24.388 1.00 81.50 107 ASN A CA 1
ATOM 827 C C . ASN A 1 107 ? 21.705 -3.353 -23.024 1.00 81.50 107 ASN A C 1
ATOM 829 O O . ASN A 1 107 ? 22.649 -3.155 -22.261 1.00 81.50 107 ASN A O 1
ATOM 833 N N . GLY A 1 108 ? 20.464 -2.976 -22.703 1.00 80.12 108 GLY A N 1
ATOM 834 C CA . GLY A 1 108 ? 20.100 -2.440 -21.390 1.00 80.12 108 GLY A CA 1
ATOM 835 C C . GLY A 1 108 ? 19.870 -3.516 -20.324 1.00 80.12 108 GLY A C 1
ATOM 836 O O . GLY A 1 108 ? 19.676 -4.690 -20.625 1.00 80.12 108 GLY A O 1
ATOM 837 N N . THR A 1 109 ? 19.836 -3.093 -19.059 1.00 83.94 109 THR A N 1
ATOM 838 C CA . THR A 1 109 ? 19.531 -3.949 -17.894 1.00 83.94 109 THR A CA 1
ATOM 839 C C . THR A 1 109 ? 18.041 -3.973 -17.525 1.00 83.94 109 THR A C 1
ATOM 841 O O . THR A 1 109 ? 17.638 -4.703 -16.619 1.00 83.94 109 THR A O 1
ATOM 844 N N . ASN A 1 110 ? 17.210 -3.180 -18.211 1.00 89.50 110 ASN A N 1
ATOM 845 C CA . ASN A 1 110 ? 15.770 -3.124 -17.974 1.00 89.50 110 ASN A CA 1
ATOM 846 C C . ASN A 1 110 ? 15.094 -4.368 -18.556 1.00 89.50 110 ASN A C 1
ATOM 848 O O . ASN A 1 110 ? 15.083 -4.568 -19.768 1.00 89.50 110 ASN A O 1
ATOM 852 N N . VAL A 1 111 ? 14.504 -5.180 -17.682 1.00 91.25 111 VAL A N 1
ATOM 853 C CA . VAL A 1 111 ? 13.761 -6.398 -18.041 1.00 91.25 111 VAL A CA 1
ATOM 854 C C . VAL A 1 111 ? 12.269 -6.101 -18.215 1.00 91.25 111 VAL A C 1
ATOM 856 O O . VAL A 1 111 ? 11.579 -6.791 -18.960 1.00 91.25 111 VAL A O 1
ATOM 859 N N . TYR A 1 112 ? 11.762 -5.060 -17.549 1.00 90.88 112 TYR A N 1
ATOM 860 C CA . TYR A 1 112 ? 10.343 -4.708 -17.532 1.00 90.88 112 TYR A CA 1
ATOM 861 C C . TYR A 1 112 ? 10.103 -3.280 -18.043 1.00 90.88 112 TYR A C 1
ATOM 863 O O . TYR A 1 112 ? 10.964 -2.411 -17.864 1.00 90.88 112 TYR A O 1
ATOM 871 N N . PRO A 1 113 ? 8.916 -2.984 -18.611 1.00 90.00 113 PRO A N 1
ATOM 872 C CA . PRO A 1 113 ? 8.550 -1.611 -18.939 1.00 90.00 113 PRO A CA 1
ATOM 873 C C . PRO A 1 113 ? 8.508 -0.728 -17.684 1.00 90.00 113 PRO A C 1
ATOM 875 O O . PRO A 1 113 ? 8.189 -1.197 -16.585 1.00 90.00 113 PRO A O 1
ATOM 878 N N . GLY A 1 114 ? 8.812 0.559 -17.850 1.00 87.88 114 GLY A N 1
ATOM 879 C CA . GLY A 1 114 ? 8.765 1.545 -16.767 1.00 87.88 114 GLY A CA 1
ATOM 880 C C . GLY A 1 114 ? 7.418 1.566 -16.033 1.00 87.88 114 GLY A C 1
ATOM 881 O O . GLY A 1 114 ? 6.374 1.314 -16.629 1.00 87.88 114 GLY A O 1
ATOM 882 N N . TYR A 1 115 ? 7.449 1.858 -14.730 1.00 84.94 115 TYR A N 1
ATOM 883 C CA . TYR A 1 115 ? 6.265 1.998 -13.864 1.00 84.94 115 TYR A CA 1
ATOM 884 C C . TYR A 1 115 ? 5.366 0.749 -13.715 1.00 84.94 115 TYR A C 1
ATOM 886 O O . TYR A 1 115 ? 4.296 0.841 -13.120 1.00 84.94 115 TYR A O 1
ATOM 894 N N . THR A 1 116 ? 5.773 -0.431 -14.201 1.00 86.38 116 THR A N 1
ATOM 895 C CA . THR A 1 116 ? 4.922 -1.645 -14.176 1.00 86.38 116 THR A CA 1
ATOM 896 C C . THR A 1 116 ? 5.072 -2.517 -12.929 1.00 86.38 116 THR A C 1
ATOM 898 O O . THR A 1 116 ? 4.186 -3.311 -12.616 1.00 86.38 116 THR A O 1
ATOM 901 N N . ARG A 1 117 ? 6.194 -2.417 -12.210 1.00 92.75 117 ARG A N 1
ATOM 902 C CA . ARG A 1 117 ? 6.529 -3.312 -11.088 1.00 92.75 117 ARG A CA 1
ATOM 903 C C . ARG A 1 117 ? 6.271 -2.632 -9.748 1.00 92.75 117 ARG A C 1
ATOM 905 O O . ARG A 1 117 ? 7.198 -2.327 -9.004 1.00 92.75 117 ARG A O 1
ATOM 912 N N . VAL A 1 118 ? 4.998 -2.366 -9.464 1.00 89.88 118 VAL A N 1
ATOM 913 C CA . VAL A 1 118 ? 4.570 -1.657 -8.253 1.00 89.88 118 VAL A CA 1
ATOM 914 C C . VAL A 1 118 ? 3.170 -2.096 -7.817 1.00 89.88 118 VAL A C 1
ATOM 916 O O . VAL A 1 118 ? 2.288 -2.288 -8.651 1.00 89.88 118 VAL A O 1
ATOM 919 N N . ASN A 1 119 ? 2.944 -2.236 -6.506 1.00 91.25 119 ASN A N 1
ATOM 920 C CA . ASN A 1 119 ? 1.586 -2.340 -5.965 1.00 91.25 119 ASN A CA 1
ATOM 921 C C . ASN A 1 119 ? 0.977 -0.931 -5.911 1.00 91.25 119 ASN A C 1
ATOM 923 O O . ASN A 1 119 ? 1.423 -0.080 -5.147 1.00 91.25 119 ASN A O 1
ATOM 927 N N . HIS A 1 120 ? -0.018 -0.666 -6.759 1.00 90.19 120 HIS A N 1
ATOM 928 C CA . HIS A 1 120 ? -0.622 0.660 -6.906 1.00 90.19 120 HIS A CA 1
ATOM 929 C C . HIS A 1 120 ? -2.005 0.780 -6.251 1.00 90.19 120 HIS A C 1
ATOM 931 O O . HIS A 1 120 ? -2.766 1.685 -6.602 1.00 90.19 120 HIS A O 1
ATOM 937 N N . GLY A 1 121 ? -2.321 -0.071 -5.271 1.00 87.88 121 GLY A N 1
ATOM 938 C CA . GLY A 1 121 ? -3.537 0.050 -4.469 1.00 87.88 121 GLY A CA 1
ATOM 939 C C . GLY A 1 121 ? -3.555 1.335 -3.634 1.00 87.88 121 GLY A C 1
ATOM 940 O O . GLY A 1 121 ? -2.562 1.684 -2.995 1.00 87.88 121 GLY A O 1
ATOM 941 N N . LYS A 1 122 ? -4.682 2.058 -3.651 1.00 90.50 122 LYS A N 1
ATOM 942 C CA . LYS A 1 122 ? -4.967 3.148 -2.702 1.00 90.50 122 LYS A CA 1
ATOM 943 C C . LYS A 1 122 ? -6.299 2.875 -2.034 1.00 90.50 122 LYS A C 1
ATOM 945 O O . LYS A 1 122 ? -7.364 3.231 -2.548 1.00 90.50 122 LYS A O 1
ATOM 950 N N . TYR A 1 123 ? -6.233 2.207 -0.897 1.00 91.62 123 TYR A N 1
ATOM 951 C CA . TYR A 1 123 ? -7.416 1.902 -0.123 1.00 91.62 123 TYR A CA 1
ATOM 952 C C . TYR A 1 123 ? -7.109 1.853 1.371 1.00 91.62 123 TYR A C 1
ATOM 954 O O . TYR A 1 123 ? -5.966 1.693 1.796 1.00 91.62 123 TYR A O 1
ATOM 962 N N . ALA A 1 124 ? -8.153 2.018 2.168 1.00 92.50 124 ALA A N 1
ATOM 963 C CA . ALA A 1 124 ? -8.116 1.791 3.598 1.00 92.50 124 ALA A CA 1
ATOM 964 C C . ALA A 1 124 ? -9.334 0.964 3.999 1.00 92.50 124 ALA A C 1
ATOM 966 O O . ALA A 1 124 ? -10.444 1.219 3.527 1.00 92.50 124 ALA A O 1
ATOM 967 N N . VAL A 1 125 ? -9.133 -0.013 4.870 1.00 90.75 125 VAL A N 1
ATOM 968 C CA . VAL A 1 125 ? -10.196 -0.862 5.399 1.00 90.75 125 VAL A CA 1
ATOM 969 C C . VAL A 1 125 ? -10.120 -0.886 6.923 1.00 90.75 125 VAL A C 1
ATOM 971 O O . VAL A 1 125 ? -9.046 -0.897 7.513 1.00 90.75 125 VAL A O 1
ATOM 974 N N . SER A 1 126 ? -11.276 -0.809 7.569 1.00 90.25 126 SER A N 1
ATOM 975 C CA . SER A 1 126 ? -11.451 -0.987 9.009 1.00 90.25 126 SER A CA 1
ATOM 976 C C . SER A 1 126 ? -12.489 -2.068 9.268 1.00 90.25 126 SER A C 1
ATOM 978 O O . SER A 1 126 ? -13.059 -2.629 8.330 1.00 90.25 126 SER A O 1
ATOM 980 N N . ASP A 1 127 ? -12.770 -2.394 10.529 1.00 86.06 127 ASP A N 1
ATOM 981 C CA . ASP A 1 127 ? -13.756 -3.433 10.878 1.00 86.06 127 ASP A CA 1
ATOM 982 C C . ASP A 1 127 ? -15.138 -3.187 10.263 1.00 86.06 127 ASP A C 1
ATOM 984 O O . ASP A 1 127 ? -15.870 -4.135 9.994 1.00 86.06 127 ASP A O 1
ATOM 988 N N . VAL A 1 128 ? -15.480 -1.919 10.019 1.00 89.88 128 VAL A N 1
ATOM 989 C CA . VAL A 1 128 ? -16.830 -1.506 9.615 1.0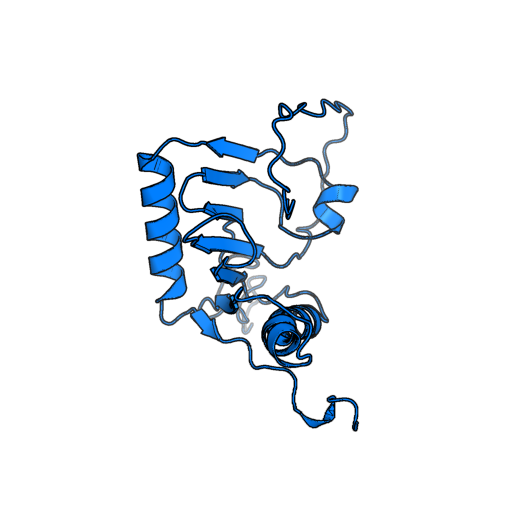0 89.88 128 VAL A CA 1
ATOM 990 C C . VAL A 1 128 ? -16.877 -0.706 8.317 1.00 89.88 128 VAL A C 1
ATOM 992 O O . VAL A 1 128 ? -17.968 -0.477 7.801 1.00 89.88 128 VAL A O 1
ATOM 995 N N . ARG A 1 129 ? -15.740 -0.238 7.785 1.00 92.38 129 ARG A N 1
ATOM 996 C CA . ARG A 1 129 ? -15.725 0.692 6.648 1.00 92.38 129 ARG A CA 1
ATOM 997 C C . ARG A 1 129 ? -14.581 0.416 5.686 1.00 92.38 129 ARG A C 1
ATOM 999 O O . ARG A 1 129 ? -13.449 0.195 6.096 1.00 92.38 129 ARG A O 1
ATOM 1006 N N . ALA A 1 130 ? -14.882 0.520 4.400 1.00 91.69 130 ALA A N 1
ATOM 1007 C CA . ALA A 1 130 ? -13.915 0.470 3.317 1.00 91.69 130 ALA A CA 1
ATOM 1008 C C . ALA A 1 130 ? -13.850 1.823 2.603 1.00 91.69 130 ALA A C 1
ATOM 1010 O O . ALA A 1 130 ? -14.862 2.515 2.448 1.00 91.69 130 ALA A O 1
ATOM 1011 N N . HIS A 1 131 ? -12.657 2.178 2.146 1.00 91.38 131 HIS A N 1
ATOM 1012 C CA . HIS A 1 131 ? -12.363 3.363 1.357 1.00 91.38 131 HIS A CA 1
ATOM 1013 C C . HIS A 1 131 ? -11.433 2.999 0.214 1.00 91.38 131 HIS A C 1
ATOM 1015 O O . HIS A 1 131 ? -10.368 2.448 0.452 1.00 91.38 131 HIS A O 1
ATOM 1021 N N . ILE A 1 132 ? -11.802 3.362 -1.008 1.00 91.38 132 ILE A N 1
ATOM 1022 C CA . ILE A 1 132 ? -11.001 3.161 -2.217 1.00 91.38 132 ILE A CA 1
ATOM 1023 C C . ILE A 1 132 ? -10.926 4.504 -2.935 1.00 91.38 132 ILE A C 1
ATOM 1025 O O . ILE A 1 132 ? -11.921 5.229 -2.998 1.00 91.38 132 ILE A O 1
ATOM 1029 N N . GLY A 1 133 ? -9.769 4.875 -3.470 1.00 89.62 133 GLY A N 1
ATOM 1030 C CA . GLY A 1 133 ? -9.638 6.147 -4.174 1.00 89.62 133 GLY A CA 1
ATOM 1031 C C . GLY A 1 133 ? -8.517 6.180 -5.194 1.00 89.62 133 GLY A C 1
ATOM 1032 O O . GLY A 1 133 ? -7.811 5.199 -5.409 1.00 89.62 133 GLY A O 1
ATOM 1033 N N . THR A 1 134 ? -8.368 7.338 -5.831 1.00 82.69 134 THR A N 1
ATOM 1034 C CA . THR A 1 134 ? -7.321 7.577 -6.835 1.00 82.69 134 THR A CA 1
ATOM 1035 C C . THR A 1 134 ? -6.097 8.295 -6.269 1.00 82.69 134 THR A C 1
ATOM 1037 O O . THR A 1 134 ? -5.017 8.208 -6.846 1.00 82.69 134 THR A O 1
ATOM 1040 N N . SER A 1 135 ? -6.242 8.988 -5.137 1.00 82.06 135 SER A N 1
ATOM 1041 C CA . SER A 1 135 ? -5.161 9.756 -4.515 1.00 82.06 135 SER A CA 1
ATOM 1042 C C . SER A 1 135 ? -4.217 8.878 -3.707 1.00 82.06 135 SER A C 1
ATOM 1044 O O . SER A 1 135 ? -4.654 8.060 -2.896 1.00 82.06 135 SER A O 1
ATOM 1046 N N . ASN A 1 136 ? -2.919 9.140 -3.839 1.00 78.69 136 ASN A N 1
ATOM 1047 C CA . ASN A 1 136 ? -1.925 8.605 -2.916 1.00 78.69 136 ASN A CA 1
ATOM 1048 C C . ASN A 1 136 ? -2.164 9.140 -1.499 1.00 78.69 136 ASN A C 1
ATOM 1050 O O . ASN A 1 136 ? -2.695 10.236 -1.298 1.00 78.69 136 ASN A O 1
ATOM 1054 N N . LEU A 1 137 ? -1.754 8.368 -0.493 1.00 74.31 137 LEU A N 1
ATOM 1055 C CA . LEU A 1 137 ? -1.820 8.781 0.909 1.00 74.31 137 LEU A CA 1
ATOM 1056 C C . LEU A 1 137 ? -0.599 9.639 1.274 1.00 74.31 137 LEU A C 1
ATOM 1058 O O . LEU A 1 137 ? 0.124 9.341 2.219 1.00 74.31 137 LEU A O 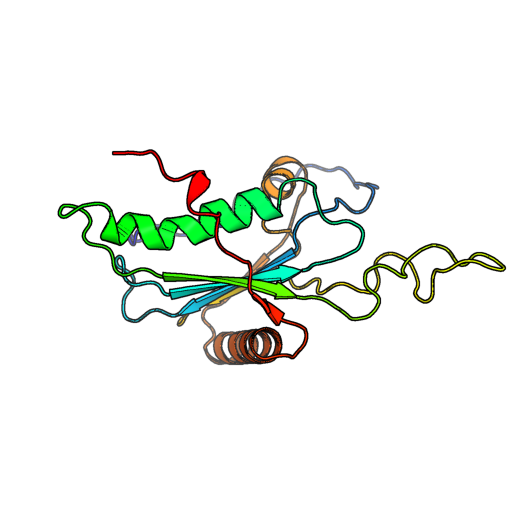1
ATOM 1062 N N . MET A 1 138 ? -0.389 10.717 0.515 1.00 71.75 138 MET A N 1
ATOM 1063 C CA . MET A 1 138 ? 0.723 11.651 0.674 1.00 71.75 138 MET A CA 1
ATOM 1064 C C . MET A 1 138 ? 0.242 13.106 0.598 1.00 71.75 138 MET A C 1
ATOM 1066 O O . MET A 1 138 ? -0.735 13.413 -0.080 1.00 71.75 138 MET A O 1
ATOM 1070 N N . TRP A 1 139 ? 0.915 13.993 1.337 1.00 64.44 139 TRP A N 1
ATOM 1071 C CA . TRP A 1 139 ? 0.567 15.410 1.488 1.00 64.44 139 TRP A CA 1
ATOM 1072 C C . TRP A 1 139 ? 0.358 16.165 0.164 1.00 64.44 139 TRP A C 1
ATOM 1074 O O . TRP A 1 139 ? -0.635 16.871 -0.004 1.00 64.44 139 TRP A O 1
ATOM 1084 N N . ASP A 1 140 ? 1.281 16.009 -0.778 1.00 58.03 140 ASP A N 1
ATOM 1085 C CA . ASP A 1 140 ? 1.293 16.687 -2.076 1.00 58.03 140 ASP A CA 1
ATOM 1086 C C . ASP A 1 140 ? 0.041 16.399 -2.918 1.00 58.03 140 ASP A C 1
ATOM 1088 O O . ASP A 1 140 ? -0.487 17.310 -3.564 1.00 58.03 140 ASP A O 1
ATOM 1092 N N . TYR A 1 141 ? -0.504 15.184 -2.834 1.00 57.12 141 TYR A N 1
ATOM 1093 C CA . TYR A 1 141 ? -1.753 14.811 -3.498 1.00 57.12 141 TYR A CA 1
ATOM 1094 C C . TYR A 1 141 ? -2.975 15.538 -2.916 1.00 57.12 141 TYR A C 1
ATOM 1096 O O . TYR A 1 141 ? -3.928 15.784 -3.652 1.00 57.12 141 TYR A O 1
ATOM 1104 N N . PHE A 1 142 ? -2.952 15.961 -1.646 1.00 59.97 142 PHE A N 1
ATOM 1105 C CA . PHE A 1 142 ? -4.037 16.767 -1.058 1.00 59.97 142 PHE A CA 1
ATOM 1106 C C . PHE A 1 142 ? -3.976 18.242 -1.457 1.00 59.97 142 PHE A C 1
ATOM 1108 O O . PHE A 1 142 ? -4.994 18.930 -1.396 1.00 59.97 142 PHE A O 1
ATOM 1115 N N . TYR A 1 143 ? -2.800 18.732 -1.851 1.00 62.56 143 TYR A N 1
ATOM 1116 C CA . TYR A 1 143 ? -2.600 20.139 -2.190 1.00 62.56 143 TYR A CA 1
ATOM 1117 C C . TYR A 1 143 ? -2.661 20.405 -3.698 1.00 62.56 143 TYR A C 1
ATOM 1119 O O . TYR A 1 143 ? -3.184 21.432 -4.127 1.00 62.56 143 TYR A O 1
ATOM 1127 N N . THR A 1 144 ? -2.134 19.486 -4.512 1.00 68.12 144 THR A N 1
ATOM 1128 C CA . THR A 1 144 ? -1.862 19.742 -5.938 1.00 68.12 144 THR A CA 1
ATOM 1129 C C . THR A 1 144 ? -2.718 18.940 -6.912 1.00 68.12 144 THR A C 1
ATOM 1131 O O . THR A 1 144 ? -2.702 19.246 -8.105 1.00 68.12 144 THR A O 1
ATOM 1134 N N . THR A 1 145 ? -3.472 17.944 -6.435 1.00 67.62 145 THR A N 1
ATOM 1135 C CA . THR A 1 145 ? -4.259 17.046 -7.292 1.00 67.62 145 THR A CA 1
ATOM 1136 C C . THR A 1 145 ? -5.724 17.002 -6.873 1.00 67.62 145 THR A C 1
ATOM 1138 O O . THR A 1 145 ? -6.050 17.114 -5.692 1.00 67.62 145 THR A O 1
ATOM 1141 N N . ALA A 1 146 ? -6.619 16.823 -7.845 1.00 79.62 146 ALA A N 1
ATOM 1142 C CA . ALA A 1 146 ? -8.009 16.478 -7.583 1.00 79.62 146 ALA A CA 1
ATOM 1143 C C . ALA A 1 146 ? -8.159 14.955 -7.673 1.00 79.62 146 ALA A C 1
ATOM 1145 O O . ALA A 1 146 ? -7.848 14.359 -8.703 1.00 79.62 146 ALA A O 1
ATOM 1146 N N . GLY A 1 147 ? -8.625 14.327 -6.596 1.00 79.62 147 GLY A N 1
ATOM 1147 C CA . GLY A 1 147 ? -8.902 12.894 -6.552 1.00 79.62 147 GLY A CA 1
ATOM 1148 C C . GLY A 1 147 ? -10.368 12.602 -6.271 1.00 79.62 147 GLY A C 1
ATOM 1149 O O . GLY A 1 147 ? -11.087 13.433 -5.715 1.00 79.62 147 GLY A O 1
ATOM 1150 N N . ILE A 1 148 ? -10.797 11.395 -6.626 1.00 86.81 148 ILE A N 1
ATOM 1151 C CA . ILE A 1 148 ? -12.105 10.858 -6.255 1.00 86.81 148 ILE A CA 1
ATOM 1152 C C . ILE A 1 148 ? -11.910 9.657 -5.336 1.00 86.81 148 ILE A C 1
ATOM 1154 O O . ILE A 1 148 ? -10.917 8.929 -5.421 1.00 86.81 148 ILE A O 1
ATOM 1158 N N . SER A 1 149 ? -12.858 9.467 -4.425 1.00 87.62 149 SER A N 1
ATOM 1159 C CA . SER A 1 149 ? -12.889 8.305 -3.551 1.00 87.62 149 SER A CA 1
ATOM 1160 C C . SER A 1 149 ? -14.312 7.802 -3.377 1.00 87.62 149 SER A C 1
ATOM 1162 O O . SER A 1 149 ? -15.275 8.569 -3.423 1.00 87.62 149 SER A O 1
ATOM 1164 N N . PHE A 1 150 ? -14.411 6.500 -3.167 1.00 90.94 150 PHE A N 1
ATOM 1165 C CA . PHE A 1 150 ? -15.617 5.788 -2.804 1.00 90.94 150 PHE A CA 1
ATOM 1166 C C . PHE A 1 150 ? -15.427 5.216 -1.399 1.00 90.94 150 PHE A C 1
ATOM 1168 O O . PHE A 1 150 ? -14.412 4.585 -1.105 1.00 90.94 150 PHE A O 1
ATOM 1175 N N . GLY A 1 151 ? -16.395 5.462 -0.520 1.00 94.38 151 GLY A N 1
ATOM 1176 C CA . GLY A 1 151 ? -16.406 4.931 0.838 1.00 94.38 151 GLY A CA 1
ATOM 1177 C C . GLY A 1 151 ? -17.718 4.212 1.113 1.00 94.38 151 GLY A C 1
ATOM 1178 O O . GLY A 1 151 ? -18.778 4.716 0.750 1.00 94.38 151 GLY A O 1
ATOM 1179 N N . THR A 1 152 ? -17.653 3.056 1.768 1.00 93.50 152 THR A N 1
ATOM 1180 C CA . THR A 1 152 ? -18.827 2.215 2.027 1.00 93.50 152 THR A CA 1
ATOM 1181 C C . THR A 1 152 ? -18.746 1.511 3.376 1.00 93.50 152 THR A C 1
ATOM 1183 O O . THR A 1 152 ? -17.659 1.190 3.854 1.00 93.50 152 THR A O 1
ATOM 1186 N N . TYR A 1 153 ? -19.914 1.259 3.965 1.00 95.81 153 TYR A N 1
ATOM 1187 C CA . TYR A 1 153 ? -20.106 0.414 5.150 1.00 95.81 153 TYR A CA 1
ATOM 1188 C C . TYR A 1 153 ? -20.684 -0.964 4.784 1.00 95.81 153 TYR A C 1
ATOM 1190 O O . TYR A 1 153 ? -21.101 -1.724 5.652 1.00 95.81 153 TYR A O 1
ATOM 1198 N N . ASN A 1 154 ? -20.775 -1.285 3.488 1.00 97.56 154 ASN A N 1
ATOM 1199 C CA . ASN A 1 154 ? -21.271 -2.579 3.038 1.00 97.56 154 ASN A CA 1
ATOM 1200 C C . ASN A 1 154 ? -20.320 -3.693 3.505 1.00 97.56 154 ASN A C 1
ATOM 1202 O O . ASN A 1 154 ? -19.171 -3.750 3.066 1.00 97.56 154 ASN A O 1
ATOM 1206 N N . ALA A 1 155 ? -20.820 -4.586 4.362 1.00 96.25 155 ALA A N 1
ATOM 1207 C CA . ALA A 1 155 ? -20.023 -5.629 5.001 1.00 96.25 155 ALA A CA 1
ATOM 1208 C C . ALA A 1 155 ? -19.337 -6.582 4.006 1.00 96.25 155 ALA A C 1
ATOM 1210 O O . ALA A 1 155 ? -18.222 -7.025 4.268 1.00 96.25 155 ALA A O 1
ATOM 1211 N N . VAL A 1 156 ? -19.956 -6.855 2.850 1.00 97.38 156 VAL A N 1
ATOM 1212 C CA . VAL A 1 156 ? -19.366 -7.717 1.811 1.00 97.38 156 VAL A CA 1
ATOM 1213 C C . VAL A 1 156 ? -18.131 -7.051 1.210 1.00 97.38 156 VAL A C 1
ATOM 1215 O O . VAL A 1 156 ? -17.075 -7.670 1.138 1.00 97.38 156 VAL A O 1
ATOM 1218 N N . ILE A 1 157 ? -18.233 -5.766 0.853 1.00 95.75 157 ILE A N 1
ATOM 1219 C CA . ILE A 1 157 ? -17.102 -5.007 0.297 1.00 95.75 157 ILE A CA 1
ATOM 1220 C C . ILE A 1 157 ? -15.989 -4.852 1.341 1.00 95.75 157 ILE A C 1
ATOM 1222 O O . ILE A 1 157 ? -14.813 -4.973 1.006 1.00 95.75 157 ILE A O 1
ATOM 1226 N N . VAL A 1 158 ? -16.345 -4.611 2.607 1.00 94.06 158 VAL A N 1
ATOM 1227 C CA . VAL A 1 158 ? -15.374 -4.538 3.711 1.00 94.06 158 VAL A CA 1
ATOM 1228 C C . VAL A 1 158 ? -14.621 -5.862 3.868 1.00 94.06 158 VAL A C 1
ATOM 1230 O O . VAL A 1 158 ? -13.395 -5.837 3.944 1.00 94.06 158 VAL A O 1
ATOM 1233 N N . SER A 1 159 ? -15.324 -7.002 3.868 1.00 95.12 159 SER A N 1
ATOM 1234 C CA . SER A 1 159 ? -14.692 -8.329 3.970 1.00 95.12 159 SER A CA 1
ATOM 1235 C C . SER A 1 159 ? -13.744 -8.587 2.806 1.00 95.12 159 SER A C 1
ATOM 1237 O O . SER A 1 159 ? -12.576 -8.889 3.025 1.00 95.12 159 SER A O 1
ATOM 1239 N N . GLN A 1 160 ? -14.207 -8.375 1.572 1.00 97.12 160 GLN A N 1
ATOM 1240 C CA . GLN A 1 160 ? -13.399 -8.613 0.374 1.00 97.12 160 GLN A CA 1
ATOM 1241 C C . GLN A 1 160 ? -12.142 -7.739 0.338 1.00 97.12 160 GLN A C 1
ATOM 1243 O O . GLN A 1 160 ? -11.060 -8.208 -0.004 1.00 97.12 160 GLN A O 1
ATOM 1248 N N . LEU A 1 161 ? -12.261 -6.462 0.709 1.00 93.88 161 LEU A N 1
ATOM 1249 C CA . LEU A 1 161 ? -11.111 -5.564 0.728 1.00 93.88 161 LEU A CA 1
ATOM 1250 C C . LEU A 1 161 ? -10.103 -5.946 1.821 1.00 93.88 161 LEU A C 1
ATOM 1252 O O . LEU A 1 161 ? -8.898 -5.829 1.603 1.00 93.88 161 LEU A O 1
ATOM 1256 N N . ARG A 1 162 ? -10.581 -6.439 2.971 1.00 94.81 162 ARG A N 1
ATOM 1257 C CA . ARG A 1 162 ? -9.719 -7.014 4.011 1.00 94.81 162 ARG A CA 1
ATOM 1258 C C . ARG A 1 162 ? -9.011 -8.276 3.523 1.00 94.81 162 ARG A C 1
ATOM 1260 O O . ARG A 1 162 ? -7.812 -8.392 3.733 1.00 94.81 162 ARG A O 1
ATOM 1267 N N . GLU A 1 163 ? -9.709 -9.180 2.842 1.00 96.31 163 GLU A N 1
ATOM 1268 C CA . GLU A 1 163 ? -9.112 -10.401 2.279 1.00 96.31 163 GLU A CA 1
ATOM 1269 C C . GLU A 1 163 ? -7.986 -10.080 1.286 1.00 96.31 163 GLU A C 1
ATOM 1271 O O . GLU A 1 163 ? -6.917 -10.687 1.351 1.00 96.31 163 GLU A O 1
ATOM 1276 N N . ILE A 1 164 ? -8.183 -9.077 0.421 1.00 95.31 164 ILE A N 1
ATOM 1277 C CA . ILE A 1 164 ? -7.137 -8.575 -0.485 1.00 95.31 164 ILE A CA 1
ATOM 1278 C C . ILE A 1 164 ? -5.937 -8.052 0.315 1.00 95.31 164 ILE A C 1
ATOM 1280 O O . ILE A 1 164 ? -4.795 -8.402 0.014 1.00 95.31 164 ILE A O 1
ATOM 1284 N N . PHE A 1 165 ? -6.186 -7.243 1.349 1.00 95.56 165 PHE A N 1
ATOM 1285 C CA . PHE A 1 165 ? -5.120 -6.715 2.198 1.00 95.56 165 PHE A CA 1
ATOM 1286 C C . PHE A 1 165 ? -4.337 -7.823 2.903 1.00 95.56 165 PHE A C 1
ATOM 1288 O O . PHE A 1 165 ? -3.109 -7.802 2.900 1.00 95.56 165 PHE A O 1
ATOM 1295 N N . ASP A 1 166 ? -5.023 -8.794 3.506 1.00 95.69 166 ASP A N 1
ATOM 1296 C CA . ASP A 1 166 ? -4.387 -9.882 4.248 1.00 95.69 166 ASP A CA 1
ATOM 1297 C C . ASP A 1 166 ? -3.588 -10.814 3.324 1.00 95.69 166 ASP A C 1
ATOM 1299 O O . ASP A 1 166 ? -2.496 -11.260 3.699 1.00 95.69 166 ASP A O 1
ATOM 1303 N N . ALA A 1 167 ? -4.069 -11.057 2.100 1.00 96.00 167 ALA A N 1
ATOM 1304 C CA . ALA A 1 167 ? -3.322 -11.783 1.075 1.00 96.00 167 ALA A CA 1
ATOM 1305 C C . ALA A 1 167 ? -2.015 -11.059 0.715 1.00 96.00 167 ALA A C 1
ATOM 1307 O O . ALA A 1 167 ? -0.943 -11.665 0.722 1.00 96.00 167 ALA A O 1
ATOM 1308 N N . ASP A 1 168 ? -2.077 -9.747 0.484 1.00 95.44 168 ASP A N 1
ATOM 1309 C CA . ASP A 1 168 ? -0.889 -8.946 0.199 1.00 95.44 168 ASP A CA 1
ATOM 1310 C C . ASP A 1 168 ? 0.065 -8.878 1.405 1.00 95.44 168 ASP A C 1
ATOM 1312 O O . ASP A 1 168 ? 1.279 -9.042 1.257 1.00 95.44 168 ASP A O 1
ATOM 1316 N N . TRP A 1 169 ? -0.470 -8.695 2.612 1.00 96.19 169 TRP A N 1
ATOM 1317 C CA . TRP A 1 169 ? 0.287 -8.581 3.861 1.00 96.19 169 TRP A CA 1
ATOM 1318 C C . TRP A 1 169 ? 1.061 -9.851 4.234 1.00 96.19 169 TRP A C 1
ATOM 1320 O O . TRP A 1 169 ? 2.136 -9.774 4.847 1.00 96.19 169 TRP A O 1
ATOM 1330 N N . SER A 1 170 ? 0.492 -11.015 3.918 1.00 96.38 170 SER A N 1
ATOM 1331 C CA . SER A 1 170 ? 1.074 -12.338 4.179 1.00 96.38 170 SER A CA 1
ATOM 1332 C C . SER A 1 170 ? 1.912 -12.879 3.016 1.00 96.38 170 SER A C 1
ATOM 1334 O O . SER A 1 170 ? 2.558 -13.916 3.161 1.00 96.38 170 SER A O 1
ATOM 1336 N N . SER A 1 171 ? 1.940 -12.170 1.886 1.00 96.75 171 SER A N 1
ATOM 1337 C CA . SER A 1 171 ? 2.704 -12.559 0.703 1.00 96.75 171 SER A CA 1
ATOM 1338 C C . SER A 1 171 ? 4.226 -12.542 0.947 1.00 96.75 171 SER A C 1
ATOM 1340 O O . SER A 1 171 ? 4.718 -11.787 1.793 1.00 96.75 171 SER A O 1
ATOM 1342 N N . PRO A 1 172 ? 5.015 -13.291 0.149 1.00 97.44 172 PRO A N 1
ATOM 1343 C CA . PRO A 1 172 ? 6.480 -13.216 0.182 1.00 97.44 172 PRO A CA 1
ATOM 1344 C C . PRO A 1 172 ? 7.031 -11.864 -0.301 1.00 97.44 172 PRO A C 1
ATOM 1346 O O . PRO A 1 172 ? 8.228 -11.613 -0.192 1.00 97.44 172 PRO A O 1
ATOM 1349 N N . TYR A 1 173 ? 6.177 -10.994 -0.844 1.00 96.06 173 TYR A N 1
ATOM 1350 C CA . TYR A 1 173 ? 6.542 -9.651 -1.284 1.00 96.06 173 TYR A CA 1
ATOM 1351 C C . TYR A 1 173 ? 6.470 -8.628 -0.146 1.00 96.06 173 TYR A C 1
ATOM 1353 O O . TYR A 1 173 ? 6.965 -7.515 -0.300 1.00 96.06 173 TYR A O 1
ATOM 1361 N N . ALA A 1 174 ? 5.875 -8.982 0.996 1.00 96.81 174 ALA A N 1
ATOM 1362 C CA . ALA A 1 174 ? 5.707 -8.084 2.127 1.00 96.81 174 ALA A CA 1
ATOM 1363 C C . ALA A 1 174 ? 6.883 -8.186 3.119 1.00 96.81 174 ALA A C 1
ATOM 1365 O O . ALA A 1 174 ? 6.951 -9.105 3.938 1.00 96.81 174 ALA A O 1
ATOM 1366 N N . VAL A 1 175 ? 7.784 -7.203 3.083 1.00 96.62 175 VAL A N 1
ATOM 1367 C CA . VAL A 1 175 ? 9.010 -7.123 3.896 1.00 96.62 175 VAL A CA 1
ATOM 1368 C C . VAL A 1 175 ? 8.816 -6.134 5.046 1.00 96.62 175 VAL A C 1
ATOM 1370 O O . VAL A 1 175 ? 8.349 -5.023 4.824 1.00 96.62 175 VAL A O 1
ATOM 1373 N N . ALA A 1 176 ? 9.158 -6.508 6.279 1.00 96.88 176 ALA A N 1
ATOM 1374 C CA . ALA A 1 176 ? 9.024 -5.615 7.433 1.00 96.88 176 ALA A CA 1
ATOM 1375 C C . ALA A 1 176 ? 9.943 -4.387 7.335 1.00 96.88 176 ALA A C 1
ATOM 1377 O O . ALA A 1 176 ? 11.057 -4.472 6.824 1.00 96.88 176 ALA A O 1
ATOM 1378 N N . VAL A 1 177 ? 9.467 -3.244 7.835 1.00 94.25 177 VAL A N 1
ATOM 1379 C CA . VAL A 1 177 ? 10.318 -2.065 8.039 1.00 94.25 177 VAL A CA 1
ATOM 1380 C C . VAL A 1 177 ? 11.084 -2.237 9.346 1.00 94.25 177 VAL A C 1
ATOM 1382 O O . VAL A 1 177 ? 10.473 -2.420 10.399 1.00 94.25 177 VAL A O 1
ATOM 1385 N N . GLU A 1 178 ? 12.409 -2.145 9.278 1.00 90.19 178 GLU A N 1
ATOM 1386 C CA . GLU A 1 178 ? 13.268 -2.215 10.461 1.00 90.19 178 GLU A CA 1
ATOM 1387 C C . GLU A 1 178 ? 13.132 -0.951 11.328 1.00 90.19 178 GLU A C 1
ATOM 1389 O O . GLU A 1 178 ? 13.086 0.150 10.772 1.00 90.19 178 GLU A O 1
ATOM 1394 N N . PRO A 1 179 ? 13.091 -1.058 12.669 1.00 83.00 179 PRO A N 1
ATOM 1395 C CA . PRO A 1 179 ? 13.050 0.098 13.567 1.00 83.00 179 PRO A CA 1
ATOM 1396 C C . PRO A 1 179 ? 14.254 1.045 13.427 1.00 83.00 179 PRO A C 1
ATOM 1398 O O . PRO A 1 179 ? 15.294 0.696 12.869 1.00 83.00 179 PRO A O 1
ATOM 1401 N N . LEU A 1 180 ? 14.126 2.263 13.971 1.00 79.00 180 LEU A N 1
ATOM 1402 C CA . LEU A 1 180 ? 15.291 3.130 14.186 1.00 79.00 180 LEU A CA 1
ATOM 1403 C C . LEU A 1 180 ? 16.264 2.437 15.147 1.00 79.00 180 LEU A C 1
ATOM 1405 O O . LEU A 1 180 ? 15.835 1.911 16.170 1.00 79.00 180 LEU A O 1
ATOM 1409 N N . GLU A 1 181 ? 17.558 2.461 14.826 1.00 70.50 181 GLU A N 1
ATOM 1410 C CA . GLU A 1 181 ? 18.594 1.953 15.727 1.00 70.50 181 GLU A CA 1
ATOM 1411 C C . GLU A 1 181 ? 18.621 2.745 17.043 1.00 70.50 181 GLU A C 1
ATOM 1413 O O . GLU A 1 181 ? 18.495 3.973 17.050 1.00 70.50 181 GLU A O 1
ATOM 1418 N N . ASP A 1 182 ? 18.895 2.047 18.147 1.00 58.88 182 ASP A N 1
ATOM 1419 C CA . ASP A 1 182 ? 18.910 2.601 19.509 1.00 58.88 182 ASP A CA 1
ATOM 1420 C C . ASP A 1 182 ? 19.905 3.757 19.714 1.00 58.88 182 ASP A C 1
ATOM 1422 O O . ASP A 1 182 ? 19.794 4.524 20.666 1.00 58.88 182 ASP A O 1
ATOM 1426 N N . ARG A 1 183 ? 20.861 3.945 18.798 1.00 54.53 183 ARG A N 1
ATOM 1427 C CA . ARG A 1 183 ? 21.853 5.034 18.843 1.00 54.53 183 ARG A CA 1
ATOM 1428 C C . ARG A 1 183 ? 21.253 6.435 18.676 1.00 54.53 183 ARG A C 1
ATOM 1430 O O . ARG A 1 183 ? 21.955 7.418 18.892 1.00 54.53 183 ARG A O 1
ATOM 1437 N N . PHE A 1 184 ? 19.977 6.523 18.304 1.00 53.25 184 PHE A N 1
ATOM 1438 C CA . PHE A 1 184 ? 19.207 7.767 18.242 1.00 53.25 184 PHE A CA 1
ATOM 1439 C C . PHE A 1 184 ? 18.235 7.934 19.418 1.00 53.25 184 PHE A C 1
ATOM 1441 O O . PHE A 1 184 ? 17.472 8.901 19.446 1.00 53.25 184 PHE A O 1
ATOM 1448 N N . LEU A 1 185 ? 18.236 7.010 20.384 1.00 55.47 185 LEU A N 1
ATOM 1449 C CA . LEU A 1 185 ? 17.507 7.194 21.630 1.00 55.47 185 LEU A CA 1
ATOM 1450 C C . LEU A 1 185 ? 18.208 8.291 22.423 1.00 55.47 185 LEU A C 1
ATOM 1452 O O . LEU A 1 185 ? 19.400 8.198 22.707 1.00 55.47 185 LEU A O 1
ATOM 1456 N N . CYS A 1 186 ? 17.470 9.346 22.765 1.00 55.03 186 CYS A N 1
ATOM 1457 C CA . CYS A 1 186 ? 17.959 10.352 23.694 1.00 55.03 186 CYS A CA 1
ATOM 1458 C C . CYS A 1 186 ? 18.396 9.645 24.979 1.00 55.03 186 CYS A C 1
ATOM 1460 O O . CYS A 1 186 ? 17.559 9.058 25.667 1.00 55.03 186 CYS A O 1
ATOM 1462 N N . SER A 1 187 ? 19.693 9.693 25.280 1.00 49.78 187 SER A N 1
ATOM 1463 C CA . SER A 1 187 ? 20.232 9.278 26.569 1.00 49.78 187 SER A CA 1
ATOM 1464 C C . SER A 1 187 ? 19.520 10.085 27.651 1.00 49.78 187 SER A C 1
ATOM 1466 O O . SER A 1 187 ? 19.657 11.308 27.699 1.00 49.78 187 SER A O 1
ATOM 1468 N N . SER A 1 188 ? 18.695 9.412 28.445 1.00 47.06 188 SER A N 1
ATOM 1469 C CA . SER A 1 188 ? 18.054 9.966 29.639 1.00 47.06 188 SER A CA 1
ATOM 1470 C C . SER A 1 188 ? 19.038 10.082 30.789 1.00 47.06 188 SER A C 1
ATOM 1472 O O . SER A 1 188 ? 19.803 9.105 30.964 1.00 47.06 188 SER A O 1
#

Secondary structure (DSSP, 8-state):
------S-------------------------EEEEEE-SSTTT--EEEEEEEE-TTPPTTHHHHHHHHHHHHHHTTS-TT-----EEEEEEEE-TTTTSEES--TT-S--EETT-SS----EEEESS-EEEESS-SSHHHHHH----EEEE--HHHHHHHHHHHHHHHHSTTEEEPPPPPGGGS---

Foldseek 3Di:
DPDLDDDDDDDDDDDDDDDDDDDPDDDPLAWAWEKEWEDPDSPQAIEIEIETEDAQSHDPCPLVVVQVVQCVCCVQVPDPPRDHNYHYWYWYQFFPCRNLEDDDDDPDSRPYHHPPRIDRFHWYAYQFKIKGKDFGPDDCCVPPHDMDMDMDR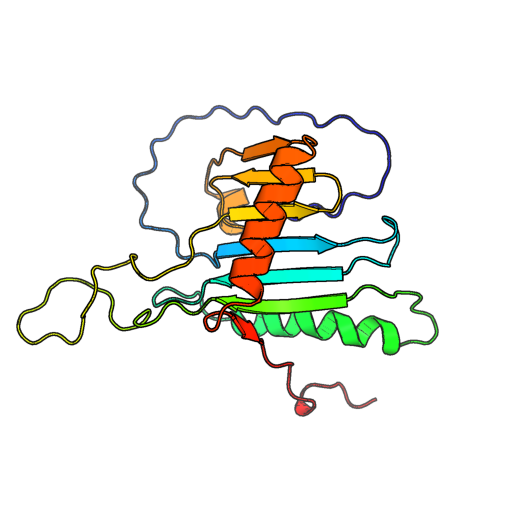PNVVRVVVVVVVVCSCPDPRIGTRDHDDCVPPPDD

Organism: Striga asiatica (NCBI:txid4170)

InterPro domains:
  IPR001736 Phospholipase D/Transphosphatidylase [PS50035] (115-141)
  IPR001736 Phospholipase D/Transphosphatidylase [SM00155] (115-141)
  IPR050874 Diverse function phospholipase D-related protein [PTHR10185] (44-181)

Sequence (188 aa):
MVGLERTGSVPFRQAHKMSHRIADKEPINGPLASIDSGTTNPGKHAKVKLLVAYWAHFINNTDQYLKSLLFTNNLCSSSSYNKCRGKIEIKYYVVPGFNSTGPAVINGTNVYPGYTRVNHGKYAVSDVRAHIGTSNLMWDYFYTTAGISFGTYNAVIVSQLREIFDADWSSPYAVAVEPLEDRFLCSS

Radius of gyration: 18.88 Å; chains: 1; bounding box: 44×38×60 Å